Protein AF-A0A0F9EA08-F1 (afdb_monomer)

Mean predicted aligned error: 10.6 Å

Foldseek 3Di:
DDDPQDDDDCRQVPDPPVVNVVVVVVVVVVCVVCVVCVCVVCVVVVNNVVCVPPPVVCVVVLVVDLVVFFFFQPVLLVVVLVVLVVLLVVLLVLQLVLLVVLPPPCSPVDDLVDQVSVCCSVCVRVNDDQPDADPVRHRGLALVRLVVCQVPQDPVRVSCVSNSVSSNSNNVSVCCNPQPSPADDDPNGGRWDWDQDDDPVRDIATPSHGVVPDDPSSVVRGDDDVPDDDDDDDDQPVVQLVVCVVVVPPVSNVCSQPVRVVPDDRDFDWDDPDVPDTDGPDPPPDPPPDDDD

Sequence (293 aa):
MKHQYVTTSHAWLNIPDDVLGRYNFYDTLATARLSKVMPTVMRDNGTLAYWNAEVWPLVPAAIAMAQRGLPIDLEARQVYGDKLRVTLKECDEVVRKNAAEFGHATASSMNLNSPTQVADLLYNTLKFKVLKRTEGDDPSVDQEALTRLLRKLLVREQKYLPLLHALFHRSRLQTIDERYLDFDTTDGRVYPTVKMYSAKTGRYAYEHPPVQQWVPEIKHLVAASSGDVLISGDYSALEARIFSYLAGDSEIFEFMNQAMTSTGIPYKIYLEKGPGTFVSLIDSSPKTSASEP

pLDDT: mean 84.19, std 18.95, range [27.55, 97.75]

Nearest PDB structures (foldseek):
  4f3o-assembly1_A  TM=7.725E-01  e=6.248E-07  Geobacillus kaustophilus HTA426
  6dsx-assembly1_A  TM=7.584E-01  e=5.913E-07  Geobacillus stearothermophilus
  4ds5-assembly2_D  TM=7.562E-01  e=7.788E-07  Geobacillus kaustophilus HTA426
  8oo6-assembly1_A  TM=7.920E-01  e=4.021E-07  Escherichia coli 'BL21-Gold(DE3)pLysS AG'
  4dqq-assembly1_A  TM=7.843E-01  e=1.508E-06  Geobacillus kaustophilus HTA426

Radius of gyration: 27.24 Å; Cα contacts (8 Å, |Δi|>4): 233; chains: 1; bounding box: 56×88×68 Å

Solvent-accessible surface area (backbone atoms only — not comparable to full-atom values): 17621 Å² total; per-residue (Å²): 132,90,79,83,79,72,89,71,100,60,62,72,86,72,48,58,66,74,57,49,52,50,51,54,49,50,54,52,50,51,48,62,55,45,64,71,48,46,61,56,58,28,49,78,72,66,44,41,64,54,38,62,70,65,48,55,70,45,49,64,56,52,51,51,52,39,73,65,37,44,42,42,38,64,65,60,44,49,56,49,51,53,53,50,54,50,53,42,50,53,25,50,49,49,33,27,52,47,35,43,77,72,67,40,92,54,23,91,78,59,54,80,90,37,61,66,55,50,34,41,49,45,43,68,69,68,58,48,82,81,87,37,60,44,97,86,68,44,69,45,70,47,58,66,30,40,49,53,48,66,75,66,59,48,83,93,47,54,87,49,46,68,36,52,50,26,51,37,53,33,51,51,52,49,48,42,50,70,55,66,61,60,63,77,64,60,100,53,22,34,55,36,47,74,34,68,83,74,41,96,83,64,45,72,44,47,35,78,40,42,66,86,72,53,50,70,80,57,52,70,29,53,43,56,58,93,96,55,76,82,83,87,86,79,71,86,60,49,68,60,47,52,49,24,56,75,69,66,39,62,67,59,33,49,45,59,61,55,73,53,48,84,80,47,87,82,75,88,70,64,49,74,82,49,96,94,39,69,45,70,83,6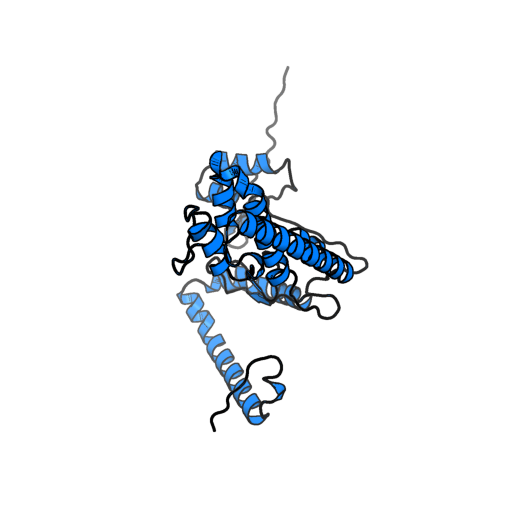7,83,83,70,79,80,77,78,84,83,80,133

InterPro domains:
  IPR001098 DNA-directed DNA polymerase, family A, palm domain [PF00476] (89-258)
  IPR002298 DNA polymerase A [PTHR10133] (55-258)
  IPR043502 DNA/RNA polymerase superfamily [SSF56672] (50-258)

Structure (mmCIF, N/CA/C/O backbone):
data_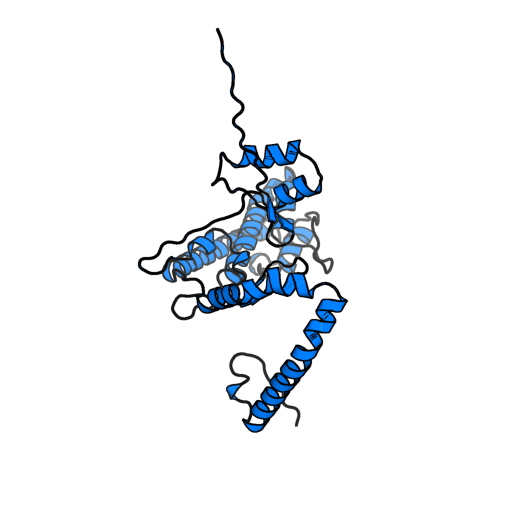AF-A0A0F9EA08-F1
#
_entry.id   AF-A0A0F9EA08-F1
#
loop_
_atom_site.group_PDB
_atom_site.id
_atom_site.type_symbol
_atom_site.label_atom_id
_atom_site.label_alt_id
_atom_site.label_comp_id
_atom_site.label_asym_id
_atom_site.label_entity_id
_atom_site.label_seq_id
_atom_site.pdbx_PDB_ins_code
_atom_site.Cartn_x
_atom_site.Cartn_y
_atom_site.Cartn_z
_atom_site.occupancy
_atom_site.B_iso_or_equiv
_atom_site.auth_seq_id
_atom_site.auth_comp_id
_atom_site.auth_asym_id
_atom_site.auth_atom_id
_atom_site.pdbx_PDB_model_num
ATOM 1 N N . MET A 1 1 ? 18.987 -37.618 -5.429 1.00 32.47 1 MET A N 1
ATOM 2 C CA . MET A 1 1 ? 19.203 -36.693 -4.296 1.00 32.47 1 MET A CA 1
ATOM 3 C C . MET A 1 1 ? 18.054 -35.698 -4.264 1.00 32.47 1 MET A C 1
ATOM 5 O O . MET A 1 1 ? 17.845 -35.010 -5.252 1.00 32.47 1 MET A O 1
ATOM 9 N N . LYS A 1 2 ? 17.258 -35.680 -3.187 1.00 34.22 2 LYS A N 1
ATOM 10 C CA . LYS A 1 2 ? 16.244 -34.641 -2.956 1.00 34.22 2 LYS A CA 1
ATOM 11 C C . LYS A 1 2 ? 16.973 -33.412 -2.417 1.00 34.22 2 LYS A C 1
ATOM 13 O O . LYS A 1 2 ? 17.330 -33.400 -1.245 1.00 34.22 2 LYS A O 1
ATOM 18 N N . HIS A 1 3 ? 17.227 -32.417 -3.257 1.00 36.62 3 HIS A N 1
ATOM 19 C CA . HIS A 1 3 ? 17.710 -31.129 -2.770 1.00 36.62 3 HIS A CA 1
ATOM 20 C C . HIS A 1 3 ? 16.501 -30.280 -2.370 1.00 36.62 3 HIS A C 1
ATOM 22 O O . HIS A 1 3 ? 15.741 -29.813 -3.214 1.00 36.62 3 HIS A O 1
ATOM 28 N N . GLN A 1 4 ? 16.295 -30.152 -1.058 1.00 34.59 4 GLN A N 1
ATOM 29 C CA . GLN A 1 4 ? 15.494 -29.080 -0.475 1.00 34.59 4 GLN A CA 1
ATOM 30 C C . GLN A 1 4 ? 16.289 -27.786 -0.649 1.00 34.59 4 GLN A C 1
ATOM 32 O O . GLN A 1 4 ? 17.257 -27.551 0.070 1.00 34.59 4 GLN A O 1
ATOM 37 N N . TYR A 1 5 ? 15.905 -26.961 -1.618 1.00 37.97 5 TYR A N 1
ATOM 38 C CA . TYR A 1 5 ? 16.415 -25.600 -1.708 1.00 37.97 5 TYR A CA 1
ATOM 39 C C . TYR A 1 5 ? 15.554 -24.718 -0.808 1.00 37.97 5 TYR A C 1
ATOM 41 O O . TYR A 1 5 ? 14.385 -24.466 -1.094 1.00 37.97 5 TYR A O 1
ATOM 49 N N . VAL A 1 6 ? 16.131 -24.313 0.321 1.00 36.56 6 VAL A N 1
ATOM 50 C CA . VAL A 1 6 ? 15.542 -23.332 1.233 1.00 36.56 6 VAL A CA 1
ATOM 51 C C . VAL A 1 6 ? 15.689 -21.955 0.587 1.00 36.56 6 VAL A C 1
ATOM 53 O O . VAL A 1 6 ? 16.793 -21.496 0.300 1.00 36.56 6 VAL A O 1
ATOM 56 N N . THR A 1 7 ? 14.562 -21.307 0.318 1.00 47.22 7 THR A N 1
ATOM 57 C CA . THR A 1 7 ? 14.483 -19.926 -0.162 1.00 47.22 7 THR A CA 1
ATOM 58 C C . THR A 1 7 ? 14.775 -18.953 0.975 1.00 47.22 7 THR A C 1
ATOM 60 O O . THR A 1 7 ? 13.996 -18.930 1.919 1.00 47.22 7 THR A O 1
ATOM 63 N N . THR A 1 8 ? 15.844 -18.154 0.850 1.00 46.59 8 THR A N 1
ATOM 64 C CA . THR A 1 8 ? 15.889 -16.684 1.059 1.00 46.59 8 THR A CA 1
ATOM 65 C C . THR A 1 8 ? 17.340 -16.181 0.959 1.00 46.59 8 THR A C 1
ATOM 67 O O . THR A 1 8 ? 18.243 -16.751 1.566 1.00 46.59 8 THR A O 1
ATOM 70 N N . SER A 1 9 ? 17.546 -15.148 0.133 1.00 47.94 9 SER A N 1
ATOM 71 C CA . SER A 1 9 ? 18.735 -14.276 -0.035 1.00 47.94 9 SER A CA 1
ATOM 72 C C . SER A 1 9 ? 20.129 -14.861 -0.352 1.00 47.94 9 SER A C 1
ATOM 74 O O . SER A 1 9 ? 20.968 -14.108 -0.832 1.00 47.94 9 SER A O 1
ATOM 76 N N . HIS A 1 10 ? 20.385 -16.166 -0.211 1.00 48.44 10 HIS A N 1
ATOM 77 C CA . HIS A 1 10 ? 21.703 -16.785 -0.486 1.00 48.44 10 HIS A CA 1
ATOM 78 C C . HIS A 1 10 ? 21.648 -17.962 -1.484 1.00 48.44 10 HIS A C 1
ATOM 80 O O . HIS A 1 10 ? 22.543 -18.806 -1.524 1.00 48.44 10 HIS A O 1
ATOM 86 N N . ALA A 1 11 ? 20.584 -18.062 -2.286 1.00 64.00 11 ALA A N 1
ATOM 87 C CA . ALA A 1 11 ? 20.291 -19.286 -3.035 1.00 64.00 11 ALA A CA 1
ATOM 88 C C . ALA A 1 11 ? 21.230 -19.542 -4.227 1.00 64.00 11 ALA A C 1
ATOM 90 O O . ALA A 1 11 ? 21.582 -20.690 -4.457 1.00 64.00 11 ALA A O 1
ATOM 91 N N . TRP A 1 12 ? 21.661 -18.509 -4.961 1.00 69.56 12 TRP A N 1
ATOM 92 C CA . TRP A 1 12 ? 22.412 -18.697 -6.214 1.00 69.56 12 TRP A CA 1
ATOM 93 C C . TRP A 1 12 ? 23.908 -18.951 -6.014 1.00 69.56 12 TRP A C 1
ATOM 95 O O . TRP A 1 12 ? 24.489 -19.742 -6.748 1.00 69.56 12 TRP A O 1
ATOM 105 N N . LEU A 1 13 ? 24.519 -18.331 -4.998 1.00 74.44 13 LEU A N 1
ATOM 106 C CA . LEU A 1 13 ? 25.959 -18.453 -4.712 1.00 74.44 13 LEU A CA 1
ATOM 107 C C . LEU A 1 13 ? 26.364 -19.846 -4.203 1.00 74.44 13 LEU A C 1
ATOM 109 O O . LEU A 1 13 ? 27.537 -20.191 -4.231 1.00 74.44 13 LEU A O 1
ATOM 113 N N . ASN A 1 14 ? 25.397 -20.639 -3.737 1.00 83.31 14 ASN A N 1
ATOM 114 C CA . ASN A 1 14 ? 25.619 -21.987 -3.210 1.00 83.31 14 ASN A CA 1
ATOM 115 C C . ASN A 1 14 ? 25.321 -23.093 -4.240 1.00 83.31 14 ASN A C 1
ATOM 117 O O . ASN A 1 14 ? 25.346 -24.277 -3.901 1.00 83.31 14 ASN A O 1
ATOM 121 N N . ILE A 1 15 ? 24.989 -22.728 -5.482 1.00 85.25 15 ILE A N 1
ATOM 122 C CA . ILE A 1 15 ? 24.722 -23.683 -6.559 1.00 85.25 15 ILE A CA 1
ATOM 123 C C . ILE A 1 15 ? 26.053 -24.023 -7.238 1.00 85.25 15 ILE A C 1
ATOM 125 O O . ILE A 1 15 ? 26.774 -23.101 -7.609 1.00 85.25 15 ILE A O 1
ATOM 129 N N . PRO A 1 16 ? 26.379 -25.313 -7.444 1.00 92.25 16 PRO A N 1
ATOM 130 C CA . PRO A 1 16 ? 27.566 -25.702 -8.199 1.00 92.25 16 PRO A CA 1
ATOM 131 C C . PRO A 1 16 ? 27.622 -25.042 -9.585 1.00 92.25 16 PRO A C 1
ATOM 133 O O . PRO A 1 16 ? 26.610 -25.000 -10.293 1.00 92.25 16 PRO A O 1
ATOM 136 N N . ASP A 1 17 ? 28.803 -24.573 -9.992 1.00 91.69 17 ASP A N 1
ATOM 137 C CA . ASP A 1 17 ? 29.003 -23.826 -11.244 1.00 91.69 17 ASP A CA 1
ATOM 138 C C . ASP A 1 17 ? 28.495 -24.577 -12.483 1.00 91.69 17 ASP A C 1
ATOM 140 O O . ASP A 1 17 ? 27.964 -23.973 -13.415 1.00 91.69 17 ASP A O 1
ATOM 144 N N . ASP A 1 18 ? 28.603 -25.906 -12.501 1.00 93.06 18 ASP A N 1
ATOM 145 C CA . ASP A 1 18 ? 28.136 -26.744 -13.606 1.00 93.06 18 ASP A CA 1
ATOM 146 C C . ASP A 1 18 ? 26.601 -26.803 -13.700 1.00 93.06 18 ASP A C 1
ATOM 148 O O . ASP A 1 18 ? 26.038 -26.955 -14.790 1.00 93.06 18 ASP A O 1
ATOM 152 N N . VAL A 1 19 ? 25.906 -26.685 -12.568 1.00 92.19 19 VAL A N 1
ATOM 153 C CA . VAL A 1 19 ? 24.443 -26.615 -12.504 1.00 92.19 19 VAL A CA 1
ATOM 154 C C . VAL A 1 19 ? 23.984 -25.217 -12.901 1.00 92.19 19 VAL A C 1
ATOM 156 O O . VAL A 1 19 ? 23.103 -25.088 -13.752 1.00 92.19 19 VAL A O 1
ATOM 159 N N . LEU A 1 20 ? 24.620 -24.181 -12.350 1.00 91.50 20 LEU A N 1
ATOM 160 C CA . LEU A 1 20 ? 24.316 -22.787 -12.665 1.00 91.50 20 LEU A CA 1
ATOM 161 C C . LEU A 1 20 ? 24.576 -22.476 -14.147 1.00 91.50 20 LEU A C 1
ATOM 163 O O . LEU A 1 20 ? 23.734 -21.879 -14.817 1.00 91.50 20 LEU A O 1
ATOM 167 N N . GLY A 1 21 ? 25.698 -22.949 -14.691 1.00 92.94 21 GLY A N 1
ATOM 168 C CA . GLY A 1 21 ? 26.045 -22.802 -16.103 1.00 92.94 21 GLY A CA 1
ATOM 169 C C . GLY A 1 21 ? 25.027 -23.469 -17.027 1.00 92.94 21 GLY A C 1
ATOM 170 O O . GLY A 1 21 ? 24.602 -22.865 -18.012 1.00 92.94 21 GLY A O 1
ATOM 171 N N . ARG A 1 22 ? 24.568 -24.684 -16.689 1.00 94.62 22 ARG A N 1
ATOM 172 C CA . ARG A 1 22 ? 23.507 -25.373 -17.445 1.00 94.62 22 ARG A CA 1
ATOM 173 C C . ARG A 1 22 ? 22.177 -24.628 -17.377 1.00 94.62 22 ARG A C 1
ATOM 175 O O . ARG A 1 22 ? 21.543 -24.453 -18.414 1.00 94.62 22 ARG A O 1
ATOM 182 N N . TYR A 1 23 ? 21.772 -24.177 -16.192 1.00 92.25 23 TYR A N 1
ATOM 183 C CA . TYR A 1 23 ? 20.554 -23.389 -16.001 1.00 92.25 23 TYR A CA 1
ATOM 184 C C . TYR A 1 23 ? 20.578 -22.108 -16.856 1.00 92.25 23 TYR A C 1
ATOM 186 O O . TYR A 1 23 ? 19.713 -21.919 -17.710 1.00 92.25 23 TYR A O 1
ATOM 194 N N . ASN A 1 24 ? 21.637 -21.302 -16.733 1.00 93.88 24 ASN A N 1
ATOM 195 C CA . ASN A 1 24 ? 21.802 -20.052 -17.482 1.00 93.88 24 ASN A CA 1
ATOM 196 C C . ASN A 1 24 ? 21.853 -20.278 -19.001 1.00 93.88 24 ASN A C 1
ATOM 198 O O . ASN A 1 24 ? 21.310 -19.480 -19.773 1.00 93.88 24 ASN A O 1
ATOM 202 N N . PHE A 1 25 ? 22.485 -21.370 -19.446 1.00 96.50 25 PHE A N 1
ATOM 203 C CA . PHE A 1 25 ? 22.500 -21.752 -20.855 1.00 96.50 25 PHE A CA 1
ATOM 204 C C . PHE A 1 25 ? 21.085 -22.022 -21.376 1.00 96.50 25 PHE A C 1
ATOM 206 O O . PHE A 1 25 ? 20.712 -21.497 -22.427 1.00 96.50 25 PHE A O 1
ATOM 213 N N . TYR A 1 26 ? 20.287 -22.810 -20.649 1.00 96.69 26 TYR A N 1
ATOM 214 C CA . TYR A 1 26 ? 18.921 -23.123 -21.063 1.00 96.69 26 TYR A CA 1
ATOM 215 C C . TYR A 1 26 ? 18.004 -21.899 -21.036 1.00 96.69 26 TYR A C 1
ATOM 217 O O . TYR A 1 26 ? 17.253 -21.721 -21.994 1.00 96.69 26 TYR A O 1
ATOM 225 N N . ASP A 1 27 ? 18.115 -21.028 -20.032 1.00 95.94 27 ASP A N 1
ATOM 226 C CA . ASP A 1 27 ? 17.348 -19.775 -19.964 1.00 95.94 27 ASP A CA 1
ATOM 227 C C . ASP A 1 27 ? 17.670 -18.859 -21.152 1.00 95.94 27 ASP A C 1
ATOM 229 O O . ASP A 1 27 ? 16.769 -18.351 -21.832 1.00 95.94 27 ASP A O 1
ATOM 233 N N . THR A 1 28 ? 18.957 -18.707 -21.476 1.00 96.81 28 THR A N 1
ATOM 234 C CA . THR A 1 28 ? 19.401 -17.903 -22.624 1.00 96.81 28 THR A CA 1
ATOM 235 C C . THR A 1 28 ? 18.924 -18.511 -23.944 1.00 96.81 28 THR A C 1
ATOM 237 O O . THR A 1 28 ? 18.393 -17.805 -24.805 1.00 96.81 28 THR A O 1
ATOM 240 N N . LEU A 1 29 ? 19.064 -19.831 -24.110 1.00 97.50 29 LEU A N 1
ATOM 241 C CA . LEU A 1 29 ? 18.643 -20.542 -25.317 1.00 97.50 29 LEU A CA 1
ATOM 242 C C . LEU A 1 29 ? 17.124 -20.485 -25.516 1.00 97.50 29 LEU A C 1
ATOM 244 O O . LEU A 1 29 ? 16.662 -20.255 -26.637 1.00 97.50 29 LEU A O 1
ATOM 248 N N . ALA A 1 30 ? 16.345 -20.693 -24.453 1.00 96.94 30 ALA A N 1
ATOM 249 C CA . ALA A 1 30 ? 14.890 -20.611 -24.488 1.00 96.94 30 ALA A CA 1
ATOM 250 C C . ALA A 1 30 ? 14.441 -19.196 -24.863 1.00 96.94 30 ALA A C 1
ATOM 252 O O . ALA A 1 30 ? 13.658 -19.032 -25.799 1.00 96.94 30 ALA A O 1
ATOM 253 N N . THR A 1 31 ? 15.017 -18.175 -24.223 1.00 96.69 31 THR A N 1
ATOM 254 C CA . THR A 1 31 ? 14.731 -16.766 -24.520 1.00 96.69 31 THR A CA 1
ATOM 255 C C . THR A 1 31 ? 15.059 -16.418 -25.973 1.00 96.69 31 THR A C 1
ATOM 257 O O . THR A 1 31 ? 14.232 -15.829 -26.665 1.00 96.69 31 THR A O 1
ATOM 260 N N . ALA A 1 32 ? 16.220 -16.841 -26.484 1.00 97.00 32 ALA A N 1
ATOM 261 C CA . ALA A 1 32 ? 16.632 -16.596 -27.869 1.00 97.00 32 ALA A CA 1
ATOM 262 C C . ALA A 1 32 ? 15.762 -17.322 -28.912 1.00 97.00 32 ALA A C 1
ATOM 264 O O . ALA A 1 32 ? 15.636 -16.868 -30.050 1.00 97.00 32 ALA A O 1
ATOM 265 N N . ARG A 1 33 ? 15.175 -18.473 -28.559 1.00 96.75 33 ARG A N 1
ATOM 266 C CA . ARG A 1 33 ? 14.208 -19.174 -29.417 1.00 96.75 33 ARG A CA 1
ATOM 267 C C . ARG A 1 33 ? 12.849 -18.481 -29.393 1.00 96.75 33 ARG A C 1
ATOM 269 O O . ARG A 1 33 ? 12.269 -18.264 -30.454 1.00 96.75 33 ARG A O 1
ATOM 276 N N . LEU A 1 34 ? 12.372 -18.101 -28.209 1.00 96.25 34 LEU A N 1
ATOM 277 C CA . LEU A 1 34 ? 11.101 -17.398 -28.037 1.00 96.25 34 LEU A CA 1
ATOM 278 C C . LEU A 1 34 ? 11.116 -16.021 -28.702 1.00 96.25 34 LEU A C 1
ATOM 280 O O . LEU A 1 34 ? 10.153 -15.675 -29.380 1.00 96.25 34 LEU A O 1
ATOM 284 N N . SER A 1 35 ? 12.215 -15.270 -28.600 1.00 94.75 35 SER A N 1
ATOM 285 C CA . SER A 1 35 ? 12.330 -13.928 -29.187 1.00 94.75 35 SER A CA 1
ATOM 286 C C . SER A 1 35 ? 12.150 -13.909 -30.709 1.00 94.75 35 SER A C 1
ATOM 288 O O . SER A 1 35 ? 11.700 -12.907 -31.257 1.00 94.75 35 SER A O 1
ATOM 290 N N . LYS A 1 36 ? 12.435 -15.022 -31.398 1.00 95.19 36 LYS A N 1
ATOM 291 C CA . LYS A 1 36 ? 12.204 -15.167 -32.845 1.00 95.19 36 LYS A CA 1
ATOM 292 C C . LYS A 1 36 ? 10.734 -15.383 -33.199 1.00 95.19 36 LYS A C 1
ATOM 294 O O . LYS A 1 36 ? 10.303 -14.974 -34.270 1.00 95.19 36 LYS A O 1
ATOM 299 N N . VAL A 1 37 ? 9.978 -16.046 -32.325 1.00 96.44 37 VAL A N 1
ATOM 300 C CA . VAL A 1 37 ? 8.579 -16.435 -32.573 1.00 96.44 37 VAL A CA 1
ATOM 301 C C . VAL A 1 37 ? 7.603 -15.392 -32.026 1.00 96.44 37 VAL A C 1
ATOM 303 O O . VAL A 1 37 ? 6.557 -15.149 -32.628 1.00 96.44 37 VAL A O 1
ATOM 306 N N . MET A 1 38 ? 7.957 -14.732 -30.921 1.00 95.56 38 MET A N 1
ATOM 307 C CA . MET A 1 38 ? 7.081 -13.801 -30.211 1.00 95.56 38 MET A CA 1
ATOM 308 C C . MET A 1 38 ? 6.550 -12.654 -31.087 1.00 95.56 38 MET A C 1
ATOM 310 O O . MET A 1 38 ? 5.350 -12.397 -31.022 1.00 95.56 38 MET A O 1
ATOM 314 N N . PRO A 1 39 ? 7.343 -12.011 -31.973 1.00 95.19 39 PRO A N 1
ATOM 315 C CA . PRO A 1 39 ? 6.816 -10.965 -32.846 1.00 95.19 39 PRO A CA 1
ATOM 316 C C . PRO A 1 39 ? 5.696 -11.451 -33.769 1.00 95.19 39 PRO A C 1
ATOM 318 O O . PRO A 1 39 ? 4.776 -10.693 -34.055 1.00 95.19 39 PRO A O 1
ATOM 321 N N . THR A 1 40 ? 5.743 -12.705 -34.229 1.00 96.75 40 THR A N 1
ATOM 322 C CA . THR A 1 40 ? 4.663 -13.288 -35.038 1.00 96.75 40 THR A CA 1
ATOM 323 C C . THR A 1 40 ? 3.413 -13.493 -34.194 1.00 96.75 40 THR A C 1
ATOM 325 O O . THR A 1 40 ? 2.366 -12.973 -34.555 1.00 96.75 40 THR A O 1
ATOM 328 N N . VAL A 1 41 ? 3.539 -14.107 -33.014 1.00 96.75 41 VAL A N 1
ATOM 329 C CA . VAL A 1 41 ? 2.410 -14.297 -32.081 1.00 96.75 41 VAL A CA 1
ATOM 330 C C . VAL A 1 41 ? 1.748 -12.962 -31.714 1.00 96.75 41 VAL A C 1
ATOM 332 O O . VAL A 1 41 ? 0.525 -12.849 -31.689 1.00 96.75 41 VAL A O 1
ATOM 335 N N . MET A 1 42 ? 2.557 -11.931 -31.462 1.00 96.00 42 MET A N 1
ATOM 336 C CA . MET A 1 42 ? 2.084 -10.582 -31.147 1.00 96.00 42 MET A CA 1
ATOM 337 C C . MET A 1 42 ? 1.455 -9.872 -32.349 1.00 96.00 42 MET A C 1
ATOM 339 O O . MET A 1 42 ? 0.603 -9.003 -32.188 1.00 96.00 42 MET A O 1
ATOM 343 N N . ARG A 1 43 ? 1.895 -10.181 -33.570 1.00 96.88 43 ARG A N 1
ATOM 344 C CA . ARG A 1 43 ? 1.265 -9.647 -34.780 1.00 96.88 43 ARG A CA 1
ATOM 345 C C . ARG A 1 43 ? -0.102 -10.287 -34.983 1.00 96.88 43 ARG A C 1
ATOM 347 O O . ARG A 1 43 ? -1.066 -9.567 -35.216 1.00 96.88 43 ARG A O 1
ATOM 354 N N . ASP A 1 44 ? -0.182 -11.603 -34.822 1.00 97.31 44 ASP A N 1
ATOM 355 C CA . ASP A 1 44 ? -1.397 -12.386 -35.048 1.00 97.31 44 ASP A CA 1
ATOM 356 C C . ASP A 1 44 ? -2.506 -12.044 -34.039 1.00 97.31 44 ASP A C 1
ATOM 358 O O . ASP A 1 44 ? -3.686 -12.094 -34.377 1.00 97.31 44 ASP A O 1
ATOM 362 N N . ASN A 1 45 ? -2.146 -11.631 -32.818 1.00 95.44 45 ASN A N 1
ATOM 363 C CA . ASN A 1 45 ? -3.100 -11.152 -31.809 1.00 95.44 45 ASN A CA 1
ATOM 364 C C . ASN A 1 45 ? -3.290 -9.617 -31.792 1.00 95.44 45 ASN A C 1
ATOM 366 O O . ASN A 1 45 ? -3.968 -9.096 -30.906 1.00 95.44 45 ASN A O 1
ATOM 370 N N . GLY A 1 46 ? -2.683 -8.887 -32.736 1.00 95.50 46 GLY A N 1
ATOM 371 C CA . GLY A 1 46 ? -2.828 -7.435 -32.885 1.00 95.50 46 GLY A CA 1
ATOM 372 C C . GLY A 1 46 ? -2.084 -6.570 -31.857 1.00 95.50 46 GLY A C 1
ATOM 373 O O . GLY A 1 46 ? -2.286 -5.359 -31.834 1.00 95.50 46 GLY A O 1
ATOM 374 N N . THR A 1 47 ? -1.212 -7.135 -31.017 1.00 93.81 47 THR A N 1
ATOM 375 C CA . THR A 1 47 ? -0.523 -6.389 -29.942 1.00 93.81 47 THR A CA 1
ATOM 376 C C . THR A 1 47 ? 0.850 -5.843 -30.328 1.00 93.81 47 THR A C 1
ATOM 378 O O . THR A 1 47 ? 1.365 -4.964 -29.639 1.00 93.81 47 THR A O 1
ATOM 381 N N . LEU A 1 48 ? 1.456 -6.315 -31.424 1.00 94.94 48 LEU A N 1
ATOM 382 C CA . LEU A 1 48 ? 2.833 -5.952 -31.787 1.00 94.94 48 LEU A CA 1
ATOM 383 C C . LEU A 1 48 ? 3.023 -4.442 -31.998 1.00 94.94 48 LEU A C 1
ATOM 385 O O . LEU A 1 48 ? 4.034 -3.889 -31.570 1.00 94.94 48 LEU A O 1
ATOM 389 N N . ALA A 1 49 ? 2.065 -3.779 -32.651 1.00 95.25 49 ALA A N 1
ATOM 390 C CA . ALA A 1 49 ? 2.143 -2.342 -32.909 1.00 95.25 49 ALA A CA 1
ATOM 391 C C . ALA A 1 49 ? 2.099 -1.536 -31.602 1.00 95.25 49 ALA A C 1
ATOM 393 O O . ALA A 1 49 ? 2.995 -0.735 -31.353 1.00 95.25 49 ALA A O 1
ATOM 394 N N . TYR A 1 50 ? 1.119 -1.825 -30.738 1.00 91.31 50 TYR A N 1
ATOM 395 C CA . TYR A 1 50 ? 0.990 -1.200 -29.419 1.00 91.31 50 TYR A CA 1
ATOM 396 C C . TYR A 1 50 ? 2.217 -1.462 -28.540 1.00 91.31 50 TYR A C 1
ATOM 398 O O . TYR A 1 50 ? 2.739 -0.548 -27.913 1.00 91.31 50 TYR A O 1
ATOM 406 N N . TRP A 1 51 ? 2.732 -2.693 -28.530 1.00 90.94 51 TRP A N 1
ATOM 407 C CA . TRP A 1 51 ? 3.945 -3.017 -27.786 1.00 90.94 51 TRP A CA 1
ATOM 408 C C . TRP A 1 51 ? 5.131 -2.152 -28.216 1.00 90.94 51 TRP A C 1
ATOM 410 O O . TRP A 1 51 ? 5.801 -1.574 -27.368 1.00 90.94 51 TRP A O 1
ATOM 420 N N . ASN A 1 52 ? 5.381 -2.045 -29.522 1.00 93.94 52 ASN A N 1
ATOM 421 C CA . ASN A 1 52 ? 6.520 -1.289 -30.038 1.00 93.94 52 ASN A CA 1
ATOM 422 C C . ASN A 1 52 ? 6.369 0.227 -29.849 1.00 93.94 52 ASN A C 1
ATOM 424 O O . ASN A 1 52 ? 7.378 0.898 -29.650 1.00 93.94 52 ASN A O 1
ATOM 428 N N . ALA A 1 53 ? 5.145 0.753 -29.937 1.00 93.75 53 ALA A N 1
ATOM 429 C CA . ALA A 1 53 ? 4.873 2.186 -29.846 1.00 93.75 53 ALA A CA 1
ATOM 430 C C . ALA A 1 53 ? 4.735 2.682 -28.398 1.00 93.75 53 ALA A C 1
ATOM 432 O O . ALA A 1 53 ? 5.291 3.718 -28.055 1.00 93.75 53 ALA A O 1
ATOM 433 N N . GLU A 1 54 ? 4.047 1.926 -27.540 1.00 89.19 54 GLU A N 1
ATOM 434 C CA . GLU A 1 54 ? 3.614 2.409 -26.222 1.00 89.19 54 GLU A CA 1
ATOM 435 C C . GLU A 1 54 ? 4.359 1.743 -25.065 1.00 89.19 54 GLU A C 1
ATOM 437 O O . GLU A 1 54 ? 4.599 2.365 -24.037 1.00 89.19 54 GLU A O 1
ATOM 442 N N . VAL A 1 55 ? 4.735 0.467 -25.197 1.00 89.75 55 VAL A N 1
ATOM 443 C CA . VAL A 1 55 ? 5.265 -0.313 -24.065 1.00 89.75 55 VAL A CA 1
ATOM 444 C C . VAL A 1 55 ? 6.788 -0.365 -24.075 1.00 89.75 55 VAL A C 1
ATOM 446 O O . VAL A 1 55 ? 7.439 -0.016 -23.090 1.00 89.75 55 VAL A O 1
ATOM 449 N N . TRP A 1 56 ? 7.372 -0.788 -25.195 1.00 91.81 56 TRP A N 1
ATOM 450 C CA . TRP A 1 56 ? 8.812 -0.953 -25.358 1.00 91.81 56 TRP A CA 1
ATOM 451 C C . TRP A 1 56 ? 9.602 0.342 -25.110 1.00 91.81 56 TRP A C 1
ATOM 453 O O . TRP A 1 56 ? 10.600 0.281 -24.387 1.00 91.81 56 TRP A O 1
ATOM 463 N N . PRO A 1 57 ? 9.163 1.524 -25.595 1.00 94.56 57 PRO A N 1
ATOM 464 C CA . PRO A 1 57 ? 9.883 2.774 -25.350 1.00 94.56 57 PRO A CA 1
ATOM 465 C C . PRO A 1 57 ? 9.910 3.197 -23.877 1.00 94.56 57 PRO A C 1
ATOM 467 O O . PRO A 1 57 ? 10.780 3.972 -23.483 1.00 94.56 57 PRO A O 1
ATOM 470 N N . LEU A 1 58 ? 9.000 2.675 -23.046 1.00 92.38 58 LEU A N 1
ATOM 471 C CA . LEU A 1 58 ? 8.955 2.966 -21.612 1.00 92.38 58 LEU A CA 1
ATOM 472 C C . LEU A 1 58 ? 9.851 2.038 -20.779 1.00 92.38 58 LEU A C 1
ATOM 474 O O . LEU A 1 58 ? 10.148 2.359 -19.625 1.00 92.38 58 LEU A O 1
ATOM 478 N N . VAL A 1 59 ? 10.317 0.914 -21.340 1.00 92.62 59 VAL A N 1
ATOM 479 C CA . VAL A 1 59 ? 11.192 -0.043 -20.639 1.00 92.62 59 VAL A CA 1
ATOM 480 C C . VAL A 1 59 ? 12.484 0.622 -20.140 1.00 92.62 59 VAL A C 1
ATOM 482 O O . VAL A 1 59 ? 12.796 0.458 -18.958 1.00 92.62 59 VAL A O 1
ATOM 485 N N . PRO A 1 60 ? 13.226 1.417 -20.944 1.00 94.69 60 PRO A N 1
ATOM 486 C CA . PRO A 1 60 ? 14.430 2.094 -20.458 1.00 94.69 60 PRO A CA 1
ATOM 487 C C . PRO A 1 60 ? 14.152 3.047 -19.292 1.00 94.69 60 PRO A C 1
ATOM 489 O O . PRO A 1 60 ? 14.931 3.092 -18.343 1.00 94.69 60 PRO A O 1
ATOM 492 N N . ALA A 1 61 ? 13.025 3.768 -19.323 1.00 93.19 61 ALA A N 1
ATOM 493 C CA . ALA A 1 61 ? 12.631 4.657 -18.234 1.00 93.19 61 ALA A CA 1
ATOM 494 C C . ALA A 1 61 ? 12.318 3.870 -16.952 1.00 93.19 61 ALA A C 1
ATOM 496 O O . ALA A 1 61 ? 12.790 4.239 -15.879 1.00 93.19 61 ALA A O 1
ATOM 497 N N . ALA A 1 62 ? 11.593 2.751 -17.055 1.00 92.31 62 ALA A N 1
ATOM 498 C CA . ALA A 1 62 ? 11.311 1.880 -15.915 1.00 92.31 62 ALA A CA 1
ATOM 499 C C . ALA A 1 62 ? 12.594 1.297 -15.295 1.00 92.31 62 ALA A C 1
ATOM 501 O O . ALA A 1 62 ? 12.729 1.289 -14.071 1.00 92.31 62 ALA A O 1
ATOM 502 N N . ILE A 1 63 ? 13.556 0.873 -16.124 1.00 93.38 63 ILE A N 1
ATOM 503 C CA . ILE A 1 63 ? 14.875 0.407 -15.666 1.00 93.38 63 ILE A CA 1
ATOM 504 C C . ILE A 1 63 ? 15.626 1.538 -14.960 1.00 93.38 63 ILE A C 1
ATOM 506 O O . ILE A 1 63 ? 16.122 1.336 -13.855 1.00 93.38 63 ILE A O 1
ATOM 510 N N . ALA A 1 64 ? 15.671 2.735 -15.550 1.00 94.75 64 ALA A N 1
ATOM 511 C CA . ALA A 1 64 ? 16.341 3.887 -14.952 1.00 94.75 64 ALA A CA 1
ATOM 512 C C . ALA A 1 64 ? 15.713 4.284 -13.605 1.00 94.75 64 ALA A C 1
ATOM 514 O O . ALA A 1 64 ? 16.433 4.576 -12.653 1.00 94.75 64 ALA A O 1
ATOM 515 N N . MET A 1 65 ? 14.382 4.243 -13.491 1.00 92.50 65 MET A N 1
ATOM 516 C CA . MET A 1 65 ? 13.676 4.469 -12.226 1.00 92.50 65 MET A CA 1
ATOM 517 C C . MET A 1 65 ? 14.039 3.411 -11.178 1.00 92.50 65 MET A C 1
ATOM 519 O O . MET A 1 65 ? 14.349 3.766 -10.042 1.00 92.50 65 MET A O 1
ATOM 523 N N . ALA A 1 66 ? 14.027 2.130 -11.563 1.00 91.94 66 ALA A N 1
ATOM 524 C CA . ALA A 1 66 ? 14.355 1.018 -10.674 1.00 91.94 66 ALA A CA 1
ATOM 525 C C . ALA A 1 66 ? 15.811 1.079 -10.191 1.00 91.94 66 ALA A C 1
ATOM 527 O O . ALA A 1 66 ? 16.065 0.862 -9.015 1.00 91.94 66 ALA A O 1
ATOM 528 N N . GLN A 1 67 ? 16.756 1.414 -11.075 1.00 93.06 67 GLN A N 1
ATOM 529 C CA . GLN A 1 67 ? 18.180 1.546 -10.749 1.00 93.06 67 GLN A CA 1
ATOM 530 C C . GLN A 1 67 ? 18.500 2.814 -9.967 1.00 93.06 67 GLN A C 1
ATOM 532 O O . GLN A 1 67 ? 19.447 2.823 -9.188 1.00 93.06 67 GLN A O 1
ATOM 537 N N . ARG A 1 68 ? 17.749 3.900 -10.181 1.00 93.25 68 ARG A N 1
ATOM 538 C CA . ARG A 1 68 ? 17.936 5.125 -9.407 1.00 93.25 68 ARG A CA 1
ATOM 539 C C . ARG A 1 68 ? 17.429 4.923 -7.988 1.00 93.25 68 ARG A C 1
ATOM 541 O O . ARG A 1 68 ? 18.127 5.303 -7.059 1.00 93.25 68 ARG A O 1
ATOM 548 N N . GLY A 1 69 ? 16.242 4.351 -7.807 1.00 93.75 69 GLY A N 1
ATOM 549 C CA . GLY A 1 69 ? 15.593 4.275 -6.499 1.00 93.75 69 GLY A CA 1
ATOM 550 C C . GLY A 1 69 ? 15.147 5.647 -5.974 1.00 93.75 69 GLY A C 1
ATOM 551 O O . GLY A 1 69 ? 15.294 6.682 -6.636 1.00 93.75 69 GLY A O 1
ATOM 552 N N . LEU A 1 70 ? 14.595 5.662 -4.763 1.00 93.81 70 LEU A N 1
ATOM 553 C CA . LEU A 1 70 ? 14.056 6.852 -4.101 1.00 93.81 70 LEU A CA 1
ATOM 554 C C . LEU A 1 70 ? 14.905 7.196 -2.871 1.00 93.81 70 LEU A C 1
ATOM 556 O O . LEU A 1 70 ? 15.051 6.324 -2.016 1.00 93.81 70 LEU A O 1
ATOM 560 N N . PRO A 1 71 ? 15.450 8.422 -2.748 1.00 95.19 71 PRO A N 1
ATOM 561 C CA . PRO A 1 71 ? 16.150 8.843 -1.537 1.00 95.19 71 PRO A CA 1
ATOM 562 C C . PRO A 1 71 ? 15.171 8.943 -0.373 1.00 95.19 71 PRO A C 1
ATOM 564 O O . PRO A 1 71 ? 14.083 9.499 -0.530 1.00 95.19 71 PRO A O 1
ATOM 567 N N . ILE A 1 72 ? 15.569 8.432 0.787 1.00 96.12 72 ILE A N 1
ATOM 568 C CA . ILE A 1 72 ? 14.759 8.447 2.002 1.00 96.12 72 ILE A CA 1
ATOM 569 C C . ILE A 1 72 ? 15.507 9.202 3.095 1.00 96.12 72 ILE A C 1
ATOM 571 O O . ILE A 1 72 ? 16.682 8.943 3.350 1.00 96.12 72 ILE A O 1
ATOM 575 N N . ASP A 1 73 ? 14.806 10.104 3.773 1.00 96.12 73 ASP A N 1
ATOM 576 C CA . ASP A 1 73 ? 15.266 10.691 5.025 1.00 96.12 73 ASP A CA 1
ATOM 577 C C . ASP A 1 73 ? 15.175 9.632 6.136 1.00 96.12 73 ASP A C 1
ATOM 579 O O . ASP A 1 73 ? 14.102 9.327 6.668 1.00 96.12 73 ASP A O 1
ATOM 583 N N . LEU A 1 74 ? 16.318 9.008 6.438 1.00 95.31 74 LEU A N 1
ATOM 584 C CA . LEU A 1 74 ? 16.410 7.926 7.417 1.00 95.31 74 LEU A CA 1
ATOM 585 C C . LEU A 1 74 ? 16.146 8.409 8.849 1.00 95.31 74 LEU A C 1
ATOM 587 O O . LEU A 1 74 ? 15.569 7.661 9.639 1.00 95.31 74 LEU A O 1
ATOM 591 N N . GLU A 1 75 ? 16.521 9.648 9.176 1.00 95.88 75 GLU A N 1
ATOM 592 C CA . GLU A 1 75 ? 16.285 10.227 10.498 1.00 95.88 75 GLU A CA 1
ATOM 593 C C . GLU A 1 75 ? 14.792 10.515 10.685 1.00 95.88 75 GLU A C 1
ATOM 595 O O . GLU A 1 75 ? 14.185 10.056 11.658 1.00 95.88 75 GLU A O 1
ATOM 600 N N . ALA A 1 76 ? 14.158 11.174 9.709 1.00 96.00 76 ALA A N 1
ATOM 601 C CA . ALA A 1 76 ? 12.717 11.406 9.724 1.00 96.00 76 ALA A CA 1
ATOM 602 C C . ALA A 1 76 ? 11.931 10.087 9.759 1.00 96.00 76 ALA A C 1
ATOM 604 O O . ALA A 1 76 ? 10.943 9.981 10.493 1.00 96.00 76 ALA A O 1
ATOM 605 N N . ARG A 1 77 ? 12.385 9.059 9.023 1.00 96.69 77 ARG A N 1
ATOM 606 C CA . ARG A 1 77 ? 11.787 7.715 9.049 1.00 96.69 77 ARG A CA 1
ATOM 607 C C . ARG A 1 77 ? 11.855 7.103 10.445 1.00 96.69 77 ARG A C 1
ATOM 609 O O . ARG A 1 77 ? 10.843 6.581 10.911 1.00 96.69 77 ARG A O 1
ATOM 616 N N . GLN A 1 78 ? 13.010 7.164 11.108 1.00 96.12 78 GLN A N 1
ATOM 617 C CA . GLN A 1 78 ? 13.181 6.624 12.456 1.00 96.12 78 GLN A CA 1
ATOM 618 C C . GLN A 1 78 ? 12.280 7.353 13.459 1.00 96.12 78 GLN A C 1
ATOM 620 O O . GLN A 1 78 ? 11.486 6.715 14.150 1.00 96.12 78 GLN A O 1
ATOM 625 N N . VAL A 1 79 ? 12.324 8.688 13.474 1.00 97.19 79 VAL A N 1
ATOM 626 C CA . VAL A 1 79 ? 11.502 9.517 14.370 1.00 97.19 79 VAL A CA 1
ATOM 627 C C . VAL A 1 79 ? 10.010 9.262 14.154 1.00 97.19 79 VAL A C 1
ATOM 629 O O . VAL A 1 79 ? 9.246 9.171 15.118 1.00 97.19 79 VAL A O 1
ATOM 632 N N . TYR A 1 80 ? 9.571 9.151 12.898 1.00 96.81 80 TYR A N 1
ATOM 633 C CA . TYR A 1 80 ? 8.181 8.845 12.576 1.00 96.81 80 TYR A CA 1
ATOM 634 C C . TYR A 1 80 ? 7.789 7.434 13.026 1.00 96.81 80 TYR A C 1
ATOM 636 O O . TYR A 1 80 ? 6.744 7.273 13.656 1.00 96.81 80 TYR A O 1
ATOM 644 N N . GLY A 1 81 ? 8.633 6.431 12.766 1.00 96.69 81 GLY A N 1
ATOM 645 C CA . GLY A 1 81 ? 8.402 5.048 13.187 1.00 96.69 81 GLY A CA 1
ATOM 646 C C . GLY A 1 81 ? 8.295 4.900 14.707 1.00 96.69 81 GLY A C 1
ATOM 647 O O . GLY A 1 81 ? 7.395 4.219 15.198 1.00 96.69 81 GLY A O 1
ATOM 648 N N . ASP A 1 82 ? 9.149 5.587 15.466 1.00 97.25 82 ASP A N 1
ATOM 649 C CA . ASP A 1 82 ? 9.113 5.555 16.931 1.00 97.25 82 ASP A CA 1
ATOM 650 C C . ASP A 1 82 ? 7.830 6.190 17.477 1.00 97.25 82 ASP A C 1
ATOM 652 O O . ASP A 1 82 ? 7.138 5.586 18.302 1.00 97.25 82 ASP A O 1
ATOM 656 N N . LYS A 1 83 ? 7.447 7.367 16.962 1.00 97.12 83 LYS A N 1
ATOM 657 C CA . LYS A 1 83 ? 6.175 8.021 17.318 1.00 97.12 83 LYS A CA 1
ATOM 658 C C . LYS A 1 83 ? 4.978 7.137 16.984 1.00 97.12 83 LYS A C 1
ATOM 660 O O . LYS A 1 83 ? 4.087 6.971 17.812 1.00 97.12 83 LYS A O 1
ATOM 665 N N . LEU A 1 84 ? 4.976 6.537 15.795 1.00 96.75 84 LEU A N 1
ATOM 666 C CA . LEU A 1 84 ? 3.910 5.653 15.343 1.00 96.75 84 LEU A CA 1
ATOM 667 C C . LEU A 1 84 ? 3.743 4.454 16.283 1.00 96.75 84 LEU A C 1
ATOM 669 O O . LEU A 1 84 ? 2.619 4.134 16.672 1.00 96.75 84 LEU A O 1
ATOM 673 N N . ARG A 1 85 ? 4.847 3.815 16.690 1.00 96.38 85 ARG A N 1
ATOM 674 C CA . ARG A 1 85 ? 4.824 2.672 17.614 1.00 96.38 85 ARG A CA 1
ATOM 675 C C . ARG A 1 85 ? 4.350 3.051 19.016 1.00 96.38 85 ARG A C 1
ATOM 677 O O . ARG A 1 85 ? 3.685 2.241 19.660 1.00 96.38 85 ARG A O 1
ATOM 684 N N . VAL A 1 86 ? 4.644 4.265 19.484 1.00 97.75 86 VAL A N 1
ATOM 685 C CA . VAL A 1 86 ? 4.070 4.796 20.733 1.00 97.75 86 VAL A CA 1
ATOM 686 C C . VAL A 1 86 ? 2.554 4.956 20.594 1.00 97.75 86 VAL A C 1
ATOM 688 O O . VAL A 1 86 ? 1.815 4.392 21.395 1.00 97.75 86 VAL A O 1
ATOM 691 N N . THR A 1 87 ? 2.071 5.608 19.534 1.00 96.44 87 THR A N 1
ATOM 692 C CA . THR A 1 87 ? 0.626 5.794 19.312 1.00 96.44 87 THR A CA 1
ATOM 693 C C . THR A 1 87 ? -0.120 4.472 19.105 1.00 96.44 87 THR A C 1
ATOM 695 O O . THR A 1 87 ? -1.267 4.331 19.533 1.00 96.44 87 THR A O 1
ATOM 698 N N . LEU A 1 88 ? 0.515 3.465 18.495 1.00 96.50 88 LEU A N 1
ATOM 699 C CA . LEU A 1 88 ? -0.038 2.109 18.425 1.00 96.50 88 LEU A CA 1
ATOM 700 C C . LEU A 1 88 ? -0.266 1.518 19.821 1.00 96.50 88 LEU A C 1
ATOM 702 O O . LEU A 1 88 ? -1.338 0.968 20.066 1.00 96.50 88 LEU A O 1
ATOM 706 N N . LYS A 1 89 ? 0.699 1.666 20.740 1.00 96.56 89 LYS A N 1
ATOM 707 C CA . LYS A 1 89 ? 0.562 1.204 22.133 1.00 96.56 89 LYS A CA 1
ATOM 708 C C . LYS A 1 89 ? -0.552 1.941 22.877 1.00 96.56 89 LYS A C 1
ATOM 710 O O . LYS A 1 89 ? -1.329 1.305 23.581 1.00 96.56 89 LYS A O 1
ATOM 715 N N . GLU A 1 90 ? -0.684 3.247 22.671 1.00 96.75 90 GLU A N 1
ATOM 716 C CA . GLU A 1 90 ? -1.779 4.036 23.252 1.00 96.75 90 GLU A CA 1
ATOM 717 C C . GLU A 1 90 ? -3.148 3.557 22.739 1.00 96.75 90 GLU A C 1
ATOM 719 O O . GLU A 1 90 ? -4.078 3.356 23.521 1.00 96.75 90 GLU A O 1
ATOM 724 N N . CYS A 1 91 ? -3.279 3.301 21.431 1.00 96.81 91 CYS A N 1
ATOM 725 C CA . CYS A 1 91 ? -4.506 2.736 20.865 1.00 96.81 91 CYS A CA 1
ATOM 726 C C . CYS A 1 91 ? -4.805 1.348 21.450 1.00 96.81 91 CYS A C 1
ATOM 728 O O . CYS A 1 91 ? -5.948 1.060 21.804 1.00 96.81 91 CYS A O 1
ATOM 730 N N . ASP A 1 92 ? -3.783 0.503 21.571 1.00 96.56 92 ASP A N 1
ATOM 731 C CA . ASP A 1 92 ? -3.860 -0.816 22.195 1.00 96.56 92 ASP A CA 1
ATOM 732 C C . 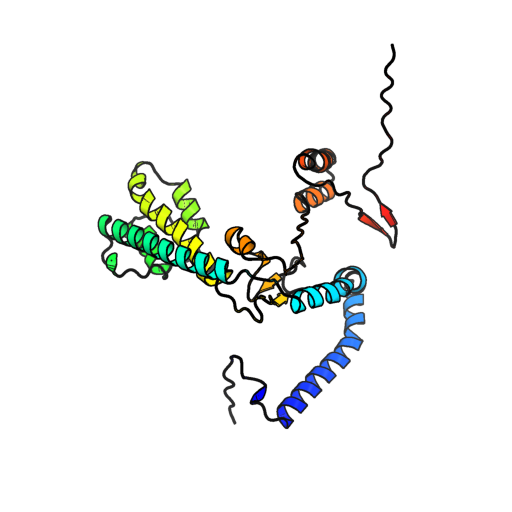ASP A 1 92 ? -4.415 -0.739 23.627 1.00 96.56 92 ASP A C 1
ATOM 734 O O . ASP A 1 92 ? -5.337 -1.477 23.981 1.00 96.56 92 ASP A O 1
ATOM 738 N N . GLU A 1 93 ? -3.887 0.170 24.447 1.00 96.19 93 GLU A N 1
ATOM 739 C CA . GLU A 1 93 ? -4.335 0.399 25.823 1.00 96.19 93 GLU A CA 1
ATOM 740 C C . GLU A 1 93 ? -5.788 0.870 25.880 1.00 96.19 93 GLU A C 1
ATOM 742 O O . GLU A 1 93 ? -6.578 0.329 26.660 1.00 96.19 93 GLU A O 1
ATOM 747 N N . VAL A 1 94 ? -6.177 1.815 25.017 1.00 96.50 94 VAL A N 1
ATOM 748 C CA . VAL A 1 94 ? -7.565 2.288 24.922 1.00 96.50 94 VAL A CA 1
ATOM 749 C C . VAL A 1 94 ? -8.502 1.137 24.564 1.00 96.50 94 VAL A C 1
ATOM 751 O O . VAL A 1 94 ? -9.541 0.980 25.211 1.00 96.50 94 VAL A O 1
ATOM 754 N N . VAL A 1 95 ? -8.147 0.305 23.581 1.00 96.56 95 VAL A N 1
ATOM 755 C CA . VAL A 1 95 ? -8.984 -0.832 23.177 1.00 96.56 95 VAL A CA 1
ATOM 756 C C . VAL A 1 95 ? -9.101 -1.852 24.305 1.00 96.56 95 VAL A C 1
ATOM 758 O O . VAL A 1 95 ? -10.219 -2.250 24.627 1.00 96.56 95 VAL A O 1
ATOM 761 N N . ARG A 1 96 ? -7.991 -2.251 24.944 1.00 96.44 96 ARG A N 1
ATOM 762 C CA . ARG A 1 96 ? -8.020 -3.235 26.042 1.00 96.44 96 ARG A CA 1
ATOM 763 C C . ARG A 1 96 ? -8.804 -2.719 27.248 1.00 96.44 96 ARG A C 1
ATOM 765 O O . ARG A 1 96 ? -9.613 -3.461 27.800 1.00 96.44 96 ARG A O 1
ATOM 772 N N . LYS A 1 97 ? -8.627 -1.446 27.621 1.00 95.94 97 LYS A N 1
ATOM 773 C CA . LYS A 1 97 ? -9.382 -0.807 28.709 1.00 95.94 97 LYS A CA 1
ATOM 774 C C . LYS A 1 97 ? -10.884 -0.824 28.429 1.00 95.94 97 LYS A C 1
ATOM 776 O O . LYS A 1 97 ? -11.650 -1.326 29.244 1.00 95.94 97 LYS A O 1
ATOM 781 N N . ASN A 1 98 ? -11.299 -0.339 27.258 1.00 96.06 98 ASN A N 1
ATOM 782 C CA . ASN A 1 98 ? -12.712 -0.311 26.882 1.00 96.06 98 ASN A CA 1
ATOM 783 C C . ASN A 1 98 ? -13.293 -1.731 26.766 1.00 96.06 98 ASN A C 1
ATOM 785 O O . ASN A 1 98 ? -14.399 -1.988 27.227 1.00 96.06 98 ASN A O 1
ATOM 789 N N . ALA A 1 99 ? -12.549 -2.683 26.195 1.00 94.94 99 ALA A N 1
ATOM 790 C CA . ALA A 1 99 ? -12.983 -4.075 26.108 1.00 94.94 99 ALA A CA 1
ATOM 791 C C . ALA A 1 99 ? -13.234 -4.685 27.499 1.00 94.94 99 ALA A C 1
ATOM 793 O O . ALA A 1 99 ? -14.232 -5.383 27.683 1.00 94.94 99 ALA A O 1
ATOM 794 N N . ALA A 1 100 ? -12.379 -4.387 28.484 1.00 94.44 100 ALA A N 1
ATOM 795 C CA . ALA A 1 100 ? -12.566 -4.826 29.866 1.00 94.44 100 ALA A CA 1
ATOM 796 C C . ALA A 1 100 ? -13.812 -4.187 30.501 1.00 94.44 100 ALA A C 1
ATOM 798 O O . ALA A 1 100 ? -14.627 -4.892 31.092 1.00 94.44 100 ALA A O 1
ATOM 799 N N . GLU A 1 101 ? -14.002 -2.875 30.322 1.00 94.19 101 GLU A N 1
ATOM 800 C CA . GLU A 1 101 ? -15.184 -2.142 30.804 1.00 94.19 101 GLU A CA 1
ATOM 801 C C . GLU A 1 101 ? -16.495 -2.677 30.204 1.00 94.19 101 GLU A C 1
ATOM 803 O O . GLU A 1 101 ? -17.534 -2.673 30.865 1.00 94.19 101 GLU A O 1
ATOM 808 N N . PHE A 1 102 ? -16.454 -3.191 28.973 1.00 93.06 102 PHE A N 1
ATOM 809 C CA . PHE A 1 102 ? -17.605 -3.804 28.308 1.00 93.06 102 PHE A CA 1
ATOM 810 C C . PHE A 1 102 ? -17.745 -5.316 28.549 1.00 93.06 102 PHE A C 1
ATOM 812 O O . PHE A 1 102 ? -18.610 -5.944 27.939 1.00 93.06 102 PHE A O 1
ATOM 819 N N . GLY A 1 103 ? -16.950 -5.894 29.456 1.00 88.38 103 GLY A N 1
ATOM 820 C CA . GLY A 1 103 ? -17.113 -7.273 29.926 1.00 88.38 103 GLY A CA 1
ATOM 821 C C . GLY A 1 103 ? -16.452 -8.347 29.059 1.00 88.38 103 GLY A C 1
ATOM 822 O O . GLY A 1 103 ? -16.841 -9.511 29.135 1.00 88.38 103 GLY A O 1
ATOM 823 N N . HIS A 1 104 ? -15.460 -7.996 28.237 1.00 90.12 104 HIS A N 1
ATOM 824 C CA . HIS A 1 104 ? -14.717 -8.980 27.450 1.00 90.12 104 HIS A CA 1
ATOM 825 C C . HIS A 1 104 ? -13.755 -9.789 28.338 1.00 90.12 104 HIS A C 1
ATOM 827 O O . HIS A 1 104 ? -12.801 -9.244 28.897 1.00 90.12 104 HIS A O 1
ATOM 833 N N . ALA A 1 105 ? -13.972 -11.105 28.435 1.00 80.81 105 ALA A N 1
ATOM 834 C CA . ALA A 1 105 ? -13.298 -11.985 29.400 1.00 80.81 105 ALA A CA 1
ATOM 835 C C . ALA A 1 105 ? -11.758 -11.999 29.298 1.00 80.81 105 ALA A C 1
ATOM 837 O O . ALA A 1 105 ? -11.073 -12.200 30.297 1.00 80.81 105 ALA A O 1
ATOM 838 N N . THR A 1 106 ? -11.206 -11.769 28.104 1.00 86.56 106 THR A N 1
ATOM 839 C CA . THR A 1 106 ? -9.756 -11.799 27.830 1.00 86.56 106 THR A CA 1
ATOM 840 C C . THR A 1 106 ? -9.199 -10.437 27.409 1.00 86.56 106 THR A C 1
ATOM 842 O O . THR A 1 106 ? -8.180 -10.356 26.732 1.00 86.56 106 THR A O 1
ATOM 845 N N . ALA A 1 107 ? -9.861 -9.340 27.795 1.00 86.69 107 ALA A N 1
ATOM 846 C CA . ALA A 1 107 ? -9.503 -7.989 27.355 1.00 86.69 107 ALA A CA 1
ATOM 847 C C . ALA A 1 107 ? -8.023 -7.617 27.578 1.00 86.69 107 ALA A C 1
ATOM 849 O O . ALA A 1 107 ? -7.399 -7.030 26.697 1.00 86.69 107 ALA A O 1
ATOM 850 N N . SER A 1 108 ? -7.445 -7.973 28.730 1.00 84.06 108 SER A N 1
ATOM 851 C CA . SER A 1 108 ? -6.063 -7.620 29.092 1.00 84.06 108 SER A CA 1
ATOM 852 C C . SER A 1 108 ? -4.997 -8.393 28.310 1.00 84.06 108 SER A C 1
ATOM 854 O O . SER A 1 108 ? -3.911 -7.863 28.089 1.00 84.06 108 SER A O 1
ATOM 856 N N . SER A 1 109 ? -5.297 -9.615 27.864 1.00 90.38 109 SER A N 1
ATOM 857 C CA . SER A 1 109 ? -4.385 -10.488 27.111 1.00 90.38 109 SER A CA 1
ATOM 858 C C . SER A 1 109 ? -4.718 -10.575 25.618 1.00 90.38 109 SER A C 1
ATOM 860 O O . SER A 1 109 ? -4.104 -11.357 24.891 1.00 90.38 109 SER A O 1
ATOM 862 N N . MET A 1 110 ? -5.674 -9.771 25.145 1.00 92.19 110 MET A N 1
ATOM 863 C CA . MET A 1 110 ? -6.122 -9.786 23.758 1.00 92.19 110 MET A CA 1
ATOM 864 C C . MET A 1 110 ? -4.995 -9.371 22.801 1.00 92.19 110 MET A C 1
ATOM 866 O O . MET A 1 110 ? -4.395 -8.293 22.919 1.00 92.19 110 MET A O 1
ATOM 870 N N . ASN A 1 111 ? -4.746 -10.229 21.813 1.00 93.62 111 ASN A N 1
ATOM 871 C CA . ASN A 1 111 ? -3.858 -9.971 20.694 1.00 93.62 111 ASN A CA 1
ATOM 872 C C . ASN A 1 111 ? -4.602 -9.166 19.623 1.00 93.62 111 ASN A C 1
ATOM 874 O O . ASN A 1 111 ? -5.325 -9.715 18.795 1.00 93.62 111 ASN A O 1
ATOM 878 N N . LEU A 1 112 ? -4.379 -7.855 19.611 1.00 94.12 112 LEU A N 1
ATOM 879 C CA . LEU A 1 112 ? -5.019 -6.943 18.665 1.00 94.12 112 LEU A CA 1
ATOM 880 C C . LEU A 1 112 ? -4.487 -7.060 17.228 1.00 94.12 112 LEU A C 1
ATOM 882 O O . LEU A 1 112 ? -5.139 -6.578 16.307 1.00 94.12 112 LEU A O 1
ATOM 886 N N . ASN A 1 113 ? -3.357 -7.746 17.017 1.00 92.12 113 ASN A N 1
ATOM 887 C CA . ASN A 1 113 ? -2.892 -8.118 15.677 1.00 92.12 113 ASN A CA 1
ATOM 888 C C . ASN A 1 113 ? -3.667 -9.314 15.105 1.00 92.12 113 ASN A C 1
ATOM 890 O O . ASN A 1 113 ? -3.470 -9.652 13.945 1.00 92.12 113 ASN A O 1
ATOM 894 N N . SER A 1 114 ? -4.520 -9.972 15.899 1.00 93.81 114 SER A N 1
ATOM 895 C CA . SER A 1 114 ? -5.367 -11.078 15.459 1.00 93.81 114 SER A CA 1
ATOM 896 C C . SER A 1 114 ? -6.742 -10.546 15.036 1.00 93.81 114 SER A C 1
ATOM 898 O O . SER A 1 114 ? -7.553 -10.200 15.904 1.00 93.81 114 SER A O 1
ATOM 900 N N . PRO A 1 115 ? -7.062 -10.517 13.725 1.00 92.94 115 PRO A N 1
ATOM 901 C CA . PRO A 1 115 ? -8.359 -10.037 13.251 1.00 92.94 115 PRO A CA 1
ATOM 902 C C . PRO A 1 115 ? -9.525 -10.817 13.858 1.00 92.94 115 PRO A C 1
ATOM 904 O O . PRO A 1 115 ? -10.571 -10.243 14.138 1.00 92.94 115 PRO A O 1
ATOM 907 N N . THR A 1 116 ? -9.326 -12.108 14.131 1.00 94.44 116 THR A N 1
ATOM 908 C CA . THR A 1 116 ? -10.327 -12.978 14.753 1.00 94.44 116 THR A CA 1
ATOM 909 C C . THR A 1 116 ? -10.656 -12.563 16.185 1.00 94.44 116 THR A C 1
ATOM 911 O O . THR A 1 116 ? -11.825 -12.577 16.554 1.00 94.44 116 THR A O 1
ATOM 914 N N . GLN A 1 117 ? -9.668 -12.146 16.987 1.00 95.38 117 GLN A N 1
ATOM 915 C CA . GLN A 1 117 ? -9.929 -11.675 18.356 1.00 95.38 117 GLN A CA 1
ATOM 916 C C . GLN A 1 117 ? -10.632 -10.312 18.361 1.00 95.38 117 GLN A C 1
ATOM 918 O O . GLN A 1 117 ? -11.561 -10.094 19.134 1.00 95.38 117 GLN A O 1
ATOM 923 N N . VAL A 1 118 ? -10.255 -9.409 17.450 1.00 96.12 118 VAL A N 1
ATOM 924 C CA . VAL A 1 118 ? -10.956 -8.123 17.284 1.00 96.12 118 VAL A CA 1
ATOM 925 C C . VAL A 1 118 ? -12.391 -8.339 16.781 1.00 96.12 118 VAL A C 1
ATOM 927 O O . VAL A 1 118 ? -13.314 -7.661 17.234 1.00 96.12 118 VAL A O 1
ATOM 930 N N . ALA A 1 119 ? -12.604 -9.298 15.877 1.00 95.75 119 ALA A N 1
ATOM 931 C CA . ALA A 1 119 ? -13.929 -9.668 15.389 1.00 95.75 119 ALA A CA 1
ATOM 932 C C . ALA A 1 119 ? -14.802 -10.258 16.506 1.00 95.75 119 ALA A C 1
ATOM 934 O O . ALA A 1 119 ? -15.977 -9.906 16.603 1.00 95.75 119 ALA A O 1
ATOM 935 N N . ASP A 1 120 ? -14.236 -11.102 17.373 1.00 95.06 120 ASP A N 1
ATOM 936 C CA . ASP A 1 120 ? -14.932 -11.641 18.545 1.00 95.06 120 ASP A CA 1
ATOM 937 C C . ASP A 1 120 ? -15.394 -10.522 19.491 1.00 95.06 120 ASP A C 1
ATOM 939 O O . ASP A 1 120 ? -16.572 -10.448 19.856 1.00 95.06 120 ASP A O 1
ATOM 943 N N . LEU A 1 121 ? -14.512 -9.562 19.786 1.00 95.81 121 LEU A N 1
ATOM 944 C CA . LEU A 1 121 ? -14.869 -8.377 20.560 1.00 95.81 121 LEU A CA 1
ATOM 945 C C . LEU A 1 121 ? -16.033 -7.609 19.914 1.00 95.81 121 LEU A C 1
ATOM 947 O O . LEU A 1 121 ? -17.054 -7.377 20.560 1.00 95.81 121 LEU A O 1
ATOM 951 N N . LEU A 1 122 ? -15.917 -7.230 18.640 1.00 96.06 122 LEU A N 1
ATOM 952 C CA . LEU A 1 122 ? -16.918 -6.388 17.978 1.00 96.06 122 LEU A CA 1
ATOM 953 C C . LEU A 1 122 ? -18.264 -7.095 17.782 1.00 96.06 122 LEU A C 1
ATOM 955 O O . LEU A 1 122 ? -19.320 -6.509 18.030 1.00 96.06 122 LEU A O 1
ATOM 959 N N . TYR A 1 123 ? -18.247 -8.342 17.327 1.00 95.75 123 TYR A N 1
ATOM 960 C CA . TYR A 1 123 ? -19.445 -9.011 16.825 1.00 95.75 123 TYR A CA 1
ATOM 961 C C . TYR A 1 123 ? -20.039 -10.001 17.829 1.00 95.75 123 TYR A C 1
ATOM 963 O O . TYR A 1 123 ? -21.263 -10.107 17.921 1.00 95.75 123 TYR A O 1
ATOM 971 N N . ASN A 1 124 ? -19.216 -10.671 18.641 1.00 93.44 124 ASN A N 1
ATOM 972 C CA . ASN A 1 124 ? -19.709 -11.617 19.642 1.00 93.44 124 ASN A CA 1
ATOM 973 C C . ASN A 1 124 ? -19.926 -10.960 21.003 1.00 93.44 124 ASN A C 1
ATOM 975 O O . ASN A 1 124 ? -20.968 -11.207 21.610 1.00 93.44 124 ASN A O 1
ATOM 979 N N . THR A 1 125 ? -19.009 -10.109 21.462 1.00 93.12 125 THR A N 1
ATOM 980 C CA . THR A 1 125 ? -19.145 -9.436 22.764 1.00 93.12 125 THR A CA 1
ATOM 981 C C . THR A 1 125 ? -20.028 -8.195 22.659 1.00 93.12 125 THR A C 1
ATOM 983 O O . THR A 1 125 ? -21.052 -8.105 23.332 1.00 93.12 125 THR A O 1
ATOM 986 N N . LEU A 1 126 ? -19.687 -7.261 21.766 1.00 93.75 126 LEU A N 1
ATOM 987 C CA . LEU A 1 126 ? -20.412 -5.992 21.620 1.00 93.75 126 LEU A CA 1
ATOM 988 C C . LEU A 1 126 ? -21.659 -6.088 20.724 1.00 93.75 126 LEU A C 1
ATOM 990 O O . LEU A 1 126 ? -22.454 -5.152 20.684 1.00 93.75 126 LEU A O 1
ATOM 994 N N . LYS A 1 127 ? -21.857 -7.226 20.043 1.00 94.25 127 LYS A N 1
ATOM 995 C CA . LYS A 1 127 ? -23.029 -7.524 19.196 1.00 94.25 127 LYS A CA 1
ATOM 996 C C . LYS A 1 127 ? -23.260 -6.524 18.055 1.00 94.25 127 LYS A C 1
ATOM 998 O O . LYS A 1 127 ? -24.400 -6.333 17.625 1.00 94.25 127 LYS A O 1
ATOM 1003 N N . PHE A 1 128 ? -22.201 -5.911 17.520 1.00 95.31 128 PHE A N 1
ATOM 1004 C CA . PHE A 1 128 ? -22.326 -5.102 16.309 1.00 95.31 128 PHE A CA 1
ATOM 1005 C C . PHE A 1 128 ? -22.766 -5.954 15.111 1.00 95.31 128 PHE A C 1
ATOM 1007 O O . PHE A 1 128 ? -22.467 -7.144 15.008 1.00 95.31 128 PHE A O 1
ATOM 1014 N N . LYS A 1 129 ? -23.467 -5.335 14.157 1.00 94.06 129 LYS A N 1
ATOM 1015 C CA . LYS A 1 129 ? -23.802 -5.990 12.888 1.00 94.06 129 LYS A CA 1
ATOM 1016 C C . LYS A 1 129 ? -22.555 -6.080 12.007 1.00 94.06 129 LYS A C 1
ATOM 1018 O O . LYS A 1 129 ? -21.875 -5.081 11.798 1.00 94.06 129 LYS A O 1
ATOM 1023 N N . VAL A 1 130 ? -22.318 -7.241 11.402 1.00 95.88 130 VAL A N 1
ATOM 1024 C CA . VAL A 1 130 ? -21.281 -7.399 10.373 1.00 95.88 130 VAL A CA 1
ATOM 1025 C C . VAL A 1 130 ? -21.699 -6.632 9.115 1.00 95.88 130 VAL A C 1
ATOM 1027 O O . VAL A 1 130 ? -22.723 -6.933 8.500 1.00 95.88 130 VAL A O 1
ATOM 1030 N N . LEU A 1 131 ? -20.924 -5.609 8.744 1.00 94.25 131 LEU A N 1
ATOM 1031 C CA . LEU A 1 131 ? -21.206 -4.738 7.591 1.00 94.25 131 LEU A CA 1
ATOM 1032 C C . LEU A 1 131 ? -20.311 -5.016 6.379 1.00 94.25 131 LEU A C 1
ATOM 1034 O O . LEU A 1 131 ? -20.563 -4.477 5.300 1.00 94.25 131 LEU A O 1
ATOM 1038 N N . LYS A 1 132 ? -19.257 -5.812 6.558 1.00 95.19 132 LYS A N 1
ATOM 1039 C CA . LYS A 1 132 ? -18.326 -6.248 5.519 1.00 95.19 132 LYS A CA 1
ATOM 1040 C C . LYS A 1 132 ? -17.769 -7.613 5.914 1.00 95.19 132 LYS A C 1
ATOM 1042 O O . LYS A 1 132 ? -17.465 -7.831 7.087 1.00 95.19 132 LYS A O 1
ATOM 1047 N N . ARG A 1 133 ? -17.637 -8.505 4.938 1.00 94.81 133 ARG A N 1
ATOM 1048 C CA . ARG A 1 133 ? -16.974 -9.802 5.083 1.00 94.81 133 ARG A CA 1
ATOM 1049 C C . ARG A 1 133 ? -15.744 -9.864 4.182 1.00 94.81 133 ARG A C 1
ATOM 1051 O O . ARG A 1 133 ? -15.650 -9.088 3.228 1.00 94.81 133 ARG A O 1
ATOM 1058 N N . THR A 1 134 ? -14.788 -10.707 4.539 1.00 92.56 134 THR A N 1
ATOM 1059 C CA . THR A 1 134 ? -13.609 -11.009 3.721 1.00 92.56 134 THR A CA 1
ATOM 1060 C C . THR A 1 134 ? -13.995 -11.916 2.547 1.00 92.56 134 THR A C 1
ATOM 1062 O O . THR A 1 134 ? -15.127 -12.392 2.467 1.00 92.56 134 THR A O 1
ATOM 1065 N N . GLU A 1 135 ? -13.061 -12.177 1.628 1.00 90.88 135 GLU A N 1
ATOM 1066 C CA . GLU A 1 135 ? -13.273 -13.149 0.541 1.00 90.88 135 GLU A CA 1
ATOM 1067 C C . GLU A 1 135 ? -13.539 -14.570 1.066 1.00 90.88 135 GLU A C 1
ATOM 1069 O O . GLU A 1 135 ? -14.274 -15.327 0.440 1.00 90.88 135 GLU A O 1
ATOM 1074 N N . GLY A 1 136 ? -12.992 -14.908 2.239 1.00 89.75 136 GLY A N 1
ATOM 1075 C CA . GLY A 1 136 ? -13.244 -16.169 2.945 1.00 89.75 136 GLY A CA 1
ATOM 1076 C C . GLY A 1 136 ? -14.558 -16.204 3.730 1.00 89.75 136 GLY A C 1
ATOM 1077 O O . GLY A 1 136 ? -14.758 -17.115 4.520 1.00 89.75 136 GLY A O 1
ATOM 1078 N N . ASP A 1 137 ? -15.430 -15.211 3.540 1.00 91.06 137 ASP A N 1
ATOM 1079 C CA . ASP A 1 137 ? -16.690 -15.023 4.265 1.00 91.06 137 ASP A CA 1
ATOM 1080 C C . ASP A 1 137 ? -16.533 -14.778 5.779 1.00 91.06 137 ASP A C 1
ATOM 1082 O O . ASP A 1 137 ? -17.515 -14.805 6.507 1.00 91.06 137 ASP A O 1
ATOM 1086 N N . ASP A 1 138 ? -15.351 -14.439 6.295 1.00 93.25 138 ASP A N 1
ATOM 1087 C CA . ASP A 1 138 ? -15.195 -14.066 7.709 1.00 93.25 138 ASP A CA 1
ATOM 1088 C C . ASP A 1 138 ? -15.615 -12.605 7.965 1.00 93.25 138 ASP A C 1
ATOM 1090 O O . ASP A 1 138 ? -15.462 -11.749 7.086 1.00 93.25 138 ASP A O 1
ATOM 1094 N N . PRO A 1 139 ? -16.119 -12.248 9.164 1.00 95.88 139 PRO A N 1
ATOM 1095 C CA . PRO A 1 139 ? -16.380 -10.853 9.516 1.00 95.88 139 PRO A CA 1
ATOM 1096 C C . PRO A 1 139 ? -15.112 -9.991 9.417 1.00 95.88 139 PRO A C 1
ATOM 1098 O O . PRO A 1 139 ? -14.122 -10.248 10.099 1.00 95.88 139 PRO A O 1
ATOM 1101 N N . SER A 1 140 ? -15.140 -8.937 8.595 1.00 95.75 140 SER A N 1
ATOM 1102 C CA . SER A 1 140 ? -13.977 -8.055 8.437 1.00 95.75 140 SER A CA 1
ATOM 1103 C C . SER A 1 140 ? -13.855 -7.071 9.602 1.00 95.75 140 SER A C 1
ATOM 1105 O O . SER A 1 140 ? -14.855 -6.584 10.136 1.00 95.75 140 SER A O 1
ATOM 1107 N N . VAL A 1 141 ? -12.614 -6.745 9.959 1.00 95.50 141 VAL A N 1
ATOM 1108 C CA . VAL A 1 141 ? -12.236 -5.700 10.926 1.00 95.50 141 VAL A CA 1
ATOM 1109 C C . VAL A 1 141 ? -11.242 -4.702 10.321 1.00 95.50 141 VAL A C 1
ATOM 1111 O O . VAL A 1 141 ? -10.524 -4.010 11.037 1.00 95.50 141 VAL A O 1
ATOM 1114 N N . ASP A 1 142 ? -11.184 -4.636 8.988 1.00 94.56 142 ASP A N 1
ATOM 1115 C CA . ASP A 1 142 ? -10.363 -3.662 8.271 1.00 94.56 142 ASP A CA 1
ATOM 1116 C C . ASP A 1 142 ? -10.886 -2.218 8.427 1.00 94.56 142 ASP A C 1
ATOM 1118 O O . ASP A 1 142 ? -11.977 -1.965 8.951 1.00 94.56 142 ASP A O 1
ATOM 1122 N N . GLN A 1 143 ? -10.112 -1.248 7.932 1.00 93.12 143 GLN A N 1
ATOM 1123 C CA . GLN A 1 143 ? -10.487 0.167 7.976 1.00 93.12 143 GLN A CA 1
ATOM 1124 C C . GLN A 1 143 ? -11.867 0.463 7.380 1.00 93.12 143 GLN A C 1
ATOM 1126 O O . GLN A 1 143 ? -12.576 1.337 7.882 1.00 93.12 143 GLN A O 1
ATOM 1131 N N . GLU A 1 144 ? -12.268 -0.230 6.316 1.00 94.50 144 GLU A N 1
ATOM 1132 C CA . GLU A 1 144 ? -13.563 -0.005 5.684 1.00 94.50 144 GLU A CA 1
ATOM 1133 C C . GLU A 1 144 ? -14.700 -0.552 6.555 1.00 94.50 144 GLU A C 1
ATOM 1135 O O . GLU A 1 144 ? -15.712 0.129 6.739 1.00 94.50 144 GLU A O 1
ATOM 1140 N N . ALA A 1 145 ? -14.534 -1.742 7.137 1.00 95.38 145 ALA A N 1
ATOM 1141 C CA . ALA A 1 145 ? -15.488 -2.320 8.078 1.00 95.38 145 ALA A CA 1
ATOM 1142 C C . ALA A 1 145 ? -15.684 -1.403 9.297 1.00 95.38 145 ALA A C 1
ATOM 1144 O O . ALA A 1 145 ? -16.820 -1.061 9.635 1.00 95.38 145 ALA A O 1
ATOM 1145 N N . LEU A 1 146 ? -14.587 -0.919 9.888 1.00 96.19 146 LEU A N 1
ATOM 1146 C CA . LEU A 1 146 ? -14.610 0.007 11.024 1.00 96.19 146 LEU A CA 1
ATOM 1147 C C . LEU A 1 146 ? -15.236 1.359 10.653 1.00 96.19 146 LEU A C 1
ATOM 1149 O O . LEU A 1 146 ? -16.058 1.885 11.400 1.00 96.19 146 LEU A O 1
ATOM 1153 N N . THR A 1 147 ? -14.946 1.888 9.460 1.00 95.81 147 THR A N 1
ATOM 1154 C CA . THR A 1 147 ? -15.584 3.115 8.947 1.00 95.81 147 THR A CA 1
ATOM 1155 C C . THR A 1 147 ? -17.094 2.939 8.795 1.00 95.81 147 THR A C 1
ATOM 1157 O O . THR A 1 147 ? -17.870 3.828 9.152 1.00 95.81 147 THR A O 1
ATOM 1160 N N . ARG A 1 148 ? -17.542 1.790 8.272 1.00 95.50 148 ARG A N 1
ATOM 1161 C CA . ARG A 1 148 ? -18.971 1.475 8.137 1.00 95.50 148 ARG A CA 1
ATOM 1162 C C . ARG A 1 148 ? -19.650 1.385 9.507 1.00 95.50 148 ARG A C 1
ATOM 1164 O O . ARG A 1 148 ? -20.773 1.869 9.627 1.00 95.50 148 ARG A O 1
ATOM 1171 N N . LEU A 1 149 ? -18.985 0.812 10.517 1.00 94.88 149 LEU A N 1
ATOM 1172 C CA . LEU A 1 149 ? -19.489 0.768 11.895 1.00 94.88 149 LEU A CA 1
ATOM 1173 C C . LEU A 1 149 ? -19.608 2.173 12.494 1.00 94.88 149 LEU A C 1
ATOM 1175 O O . LEU A 1 149 ? -20.678 2.529 12.979 1.00 94.88 149 LEU A O 1
ATOM 1179 N N . LEU A 1 150 ? -18.567 3.001 12.369 1.00 94.00 150 LEU A N 1
ATOM 1180 C CA . LEU A 1 150 ? -18.572 4.390 12.842 1.00 94.00 150 LEU A CA 1
ATOM 1181 C C . LEU A 1 150 ? -19.690 5.224 12.201 1.00 94.00 150 LEU A C 1
ATOM 1183 O O . LEU A 1 150 ? -20.379 5.970 12.888 1.00 94.00 150 LEU A O 1
ATOM 1187 N N . ARG A 1 151 ? -19.925 5.069 10.891 1.00 93.50 151 ARG A N 1
ATOM 1188 C CA . ARG A 1 151 ? -20.992 5.793 10.174 1.00 93.50 151 ARG A CA 1
ATOM 1189 C C . ARG A 1 151 ? -22.405 5.346 10.545 1.00 93.50 151 ARG A C 1
ATOM 1191 O O . ARG A 1 151 ? -23.340 6.118 10.364 1.00 93.50 151 ARG A O 1
ATOM 1198 N N . LYS A 1 152 ? -22.579 4.098 10.985 1.00 92.69 152 LYS A N 1
ATOM 1199 C CA . LYS A 1 152 ? -23.890 3.518 11.322 1.00 92.69 152 LYS A CA 1
ATOM 1200 C C . LYS A 1 152 ? -24.133 3.419 12.826 1.00 92.69 152 LYS A C 1
ATOM 1202 O O . LYS A 1 152 ? -25.076 2.744 13.233 1.00 92.69 152 LYS A O 1
ATOM 1207 N N . LEU A 1 153 ? -23.295 4.074 13.627 1.00 90.69 153 LEU A N 1
ATOM 1208 C CA . LEU A 1 153 ? -23.371 4.014 15.076 1.00 90.69 153 LEU A CA 1
ATOM 1209 C C . LEU A 1 153 ? -24.703 4.584 15.575 1.00 90.69 153 LEU A C 1
ATOM 1211 O O . LEU A 1 153 ? -25.065 5.719 15.260 1.00 90.69 153 LEU A O 1
ATOM 1215 N N . LEU A 1 154 ? -25.432 3.808 16.372 1.00 89.56 154 LEU A N 1
ATOM 1216 C CA . LEU A 1 154 ? -26.676 4.271 16.979 1.00 89.56 154 LEU A CA 1
ATOM 1217 C C . LEU A 1 154 ? -26.392 5.142 18.212 1.00 89.56 154 LEU A C 1
ATOM 1219 O O . LEU A 1 154 ? -25.364 5.001 18.871 1.00 89.56 154 LEU A O 1
ATOM 1223 N N . VAL A 1 155 ? -27.348 5.991 18.605 1.00 87.31 155 VAL A N 1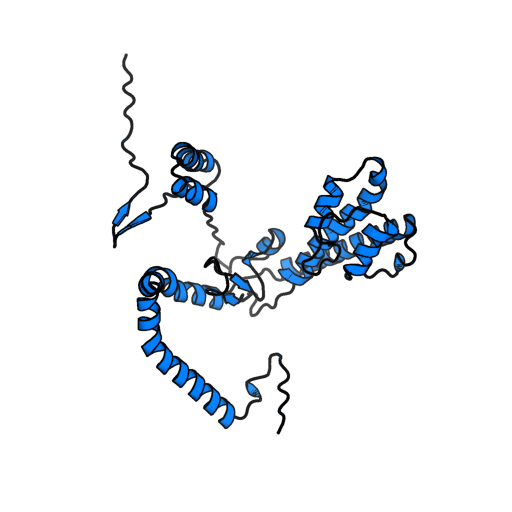
ATOM 1224 C CA . VAL A 1 155 ? -27.225 6.835 19.817 1.00 87.31 155 VAL A CA 1
ATOM 1225 C C . VAL A 1 155 ? -26.907 5.993 21.061 1.00 87.31 155 VAL A C 1
ATOM 1227 O O . VAL A 1 155 ? -26.018 6.329 21.836 1.00 87.31 155 VAL A O 1
ATOM 1230 N N . ARG A 1 156 ? -27.564 4.836 21.211 1.00 85.69 156 ARG A N 1
ATOM 1231 C CA . ARG A 1 156 ? -27.324 3.892 22.320 1.00 85.69 156 ARG A CA 1
ATOM 1232 C C . ARG A 1 156 ? -25.935 3.230 22.302 1.00 85.69 156 ARG A C 1
ATOM 1234 O O . ARG A 1 156 ? -25.523 2.646 23.300 1.00 85.69 156 ARG A O 1
ATOM 1241 N N . GLU A 1 157 ? -25.235 3.292 21.173 1.00 89.62 157 GLU A N 1
ATOM 1242 C CA . GLU A 1 157 ? -23.917 2.689 20.943 1.00 89.62 157 GLU A CA 1
ATOM 1243 C C . GLU A 1 157 ? -22.779 3.710 21.092 1.00 89.62 157 GLU A C 1
ATOM 1245 O O . GLU A 1 157 ? -21.614 3.328 21.020 1.00 89.62 157 GLU A O 1
ATOM 1250 N N . GLN A 1 158 ? -23.079 4.988 21.367 1.00 90.31 158 GLN A N 1
ATOM 1251 C CA . GLN A 1 158 ? -22.067 6.048 21.496 1.00 90.31 158 GLN A CA 1
ATOM 1252 C C . GLN A 1 158 ? -21.005 5.771 22.564 1.00 90.31 158 GLN A C 1
ATOM 1254 O O . GLN A 1 158 ? -19.865 6.199 22.414 1.00 90.31 158 GLN A O 1
ATOM 1259 N N . LYS A 1 159 ? -21.328 4.986 23.598 1.00 92.06 159 LYS A N 1
ATOM 1260 C CA . LYS A 1 159 ? -20.343 4.539 24.595 1.00 92.06 159 LYS A CA 1
ATOM 1261 C C . LYS A 1 159 ? -19.179 3.736 23.991 1.00 92.06 159 LYS A C 1
ATOM 1263 O O . LYS A 1 159 ? -18.102 3.731 24.566 1.00 92.06 159 LYS A O 1
ATOM 1268 N N . TYR A 1 160 ? -19.365 3.096 22.831 1.00 93.06 160 TYR A N 1
ATOM 1269 C CA . TYR A 1 160 ? -18.331 2.320 22.132 1.00 93.06 160 TYR A CA 1
ATOM 1270 C C . TYR A 1 160 ? -17.447 3.170 21.209 1.00 93.06 160 TYR A C 1
ATOM 1272 O O . TYR A 1 160 ? -16.498 2.652 20.617 1.00 93.06 160 TYR A O 1
ATOM 1280 N N . LEU A 1 161 ? -17.744 4.464 21.064 1.00 93.31 161 LEU A N 1
ATOM 1281 C CA . LEU A 1 161 ? -17.039 5.350 20.142 1.00 93.31 161 LEU A CA 1
ATOM 1282 C C . LEU A 1 161 ? -15.523 5.421 20.406 1.00 93.31 161 LEU A C 1
ATOM 1284 O O . LEU A 1 161 ? -14.779 5.284 19.433 1.00 93.31 161 LEU A O 1
ATOM 1288 N N . PRO A 1 162 ? -15.029 5.543 21.659 1.00 94.81 162 PRO A N 1
ATOM 1289 C CA . PRO A 1 162 ? -13.587 5.547 21.923 1.00 94.81 162 PRO A CA 1
ATOM 1290 C C . PRO A 1 162 ? -12.892 4.262 21.454 1.00 94.81 162 PRO A C 1
ATOM 1292 O O . PRO A 1 162 ? -11.830 4.322 20.838 1.00 94.81 162 PRO A O 1
ATOM 1295 N N . LEU A 1 163 ? -13.521 3.103 21.680 1.00 95.88 163 LEU A N 1
ATOM 1296 C CA . LEU A 1 163 ? -13.018 1.799 21.242 1.00 95.88 163 LEU A CA 1
ATOM 1297 C C . LEU A 1 163 ? -12.961 1.698 19.715 1.00 95.88 163 LEU A C 1
ATOM 1299 O O . LEU A 1 163 ? -11.948 1.269 19.167 1.00 95.88 163 LEU A O 1
ATOM 1303 N N . LEU A 1 164 ? -14.024 2.105 19.016 1.00 95.56 164 LEU A N 1
ATOM 1304 C CA . LEU A 1 164 ? -14.076 2.034 17.553 1.00 95.56 164 LEU A CA 1
ATOM 1305 C C . LEU A 1 164 ? -13.108 3.017 16.890 1.00 95.56 164 LEU A C 1
ATOM 1307 O O . LEU A 1 164 ? -12.474 2.662 15.897 1.00 95.56 164 LEU A O 1
ATOM 1311 N N . HIS A 1 165 ? -12.955 4.220 17.450 1.00 95.75 165 HIS A N 1
ATOM 1312 C CA . HIS A 1 165 ? -11.934 5.170 17.010 1.00 95.75 165 HIS A CA 1
ATOM 1313 C C . HIS A 1 165 ? -10.536 4.581 17.200 1.00 95.75 165 HIS A C 1
ATOM 1315 O O . HIS A 1 165 ? -9.755 4.565 16.251 1.00 95.75 165 HIS A O 1
ATOM 1321 N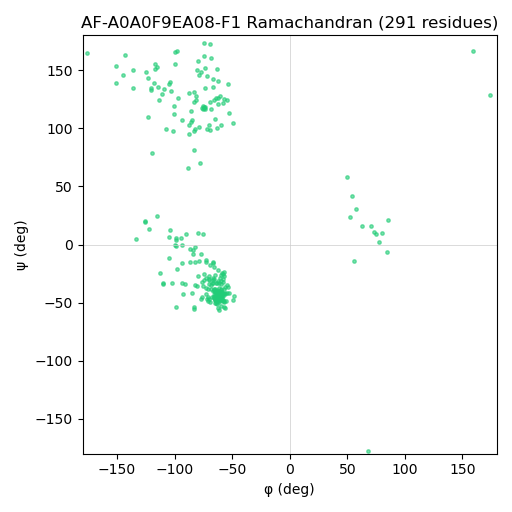 N . ALA A 1 166 ? -10.230 4.041 18.384 1.00 96.62 166 ALA A N 1
ATOM 1322 C CA . ALA A 1 166 ? -8.930 3.439 18.657 1.00 96.62 166 ALA A CA 1
ATOM 1323 C C . ALA A 1 166 ? -8.628 2.269 17.706 1.00 96.62 166 ALA A C 1
ATOM 1325 O O . ALA A 1 166 ? -7.544 2.227 17.132 1.00 96.62 166 ALA A O 1
ATOM 1326 N N . LEU A 1 167 ? -9.593 1.379 17.443 1.00 97.06 167 LEU A N 1
ATOM 1327 C CA . LEU A 1 167 ? -9.441 0.306 16.451 1.00 97.06 167 LEU A CA 1
ATOM 1328 C C . LEU A 1 167 ? -9.205 0.844 15.032 1.00 97.06 167 LEU A C 1
ATOM 1330 O O . LEU A 1 167 ? -8.342 0.332 14.319 1.00 97.06 167 LEU A O 1
ATOM 1334 N N . PHE A 1 168 ? -9.943 1.877 14.615 1.00 96.12 168 PHE A N 1
ATOM 1335 C CA . PHE A 1 168 ? -9.796 2.475 13.285 1.00 96.12 168 PHE A CA 1
ATOM 1336 C C . PHE A 1 168 ? -8.415 3.111 13.094 1.00 96.12 168 PHE A C 1
ATOM 1338 O O . PHE A 1 168 ? -7.745 2.858 12.085 1.00 96.12 168 PHE A O 1
ATOM 1345 N N . HIS A 1 169 ? -7.977 3.907 14.072 1.00 95.12 169 HIS A N 1
ATOM 1346 C CA . HIS A 1 169 ? -6.658 4.532 14.069 1.00 95.12 169 HIS A CA 1
ATOM 1347 C C . HIS A 1 169 ? -5.554 3.477 14.114 1.00 95.12 169 HIS A C 1
ATOM 1349 O O . HIS A 1 169 ? -4.639 3.522 13.295 1.00 95.12 169 HIS A O 1
ATOM 1355 N N . ARG A 1 170 ? -5.683 2.472 14.983 1.00 96.12 170 ARG A N 1
ATOM 1356 C CA . ARG A 1 170 ? -4.746 1.354 15.079 1.00 96.12 170 ARG A CA 1
ATOM 1357 C C . ARG A 1 170 ? -4.609 0.594 13.762 1.00 96.12 170 ARG A C 1
ATOM 1359 O O . ARG A 1 170 ? -3.491 0.390 13.313 1.00 96.12 170 ARG A O 1
ATOM 1366 N N . SER A 1 171 ? -5.717 0.220 13.116 1.00 94.81 171 SER A N 1
ATOM 1367 C CA . SER A 1 171 ? -5.700 -0.482 11.821 1.00 94.81 171 SER A CA 1
ATOM 1368 C C . SER A 1 171 ? -4.944 0.318 10.751 1.00 94.81 171 SER A C 1
ATOM 1370 O O . SER A 1 171 ? -4.164 -0.244 9.977 1.00 94.81 171 SER A O 1
ATOM 1372 N N . ARG A 1 172 ? -5.106 1.650 10.756 1.00 94.38 172 ARG A N 1
ATOM 1373 C CA . ARG A 1 172 ? -4.343 2.558 9.892 1.00 94.38 172 ARG A CA 1
ATOM 1374 C C . ARG A 1 172 ? -2.848 2.501 10.182 1.00 94.38 172 ARG A C 1
ATOM 1376 O O . ARG A 1 172 ? -2.058 2.297 9.268 1.00 94.38 172 ARG A O 1
ATOM 1383 N N . LEU A 1 173 ? -2.479 2.723 11.443 1.00 95.12 173 LEU A N 1
ATOM 1384 C CA . LEU A 1 173 ? -1.089 2.824 11.879 1.00 95.12 173 LEU A CA 1
ATOM 1385 C C . LEU A 1 173 ? -0.360 1.495 11.699 1.00 95.12 173 LEU A C 1
ATOM 1387 O O . LEU A 1 173 ? 0.770 1.498 11.235 1.00 95.12 173 LEU A O 1
ATOM 1391 N N . GLN A 1 174 ? -1.028 0.374 11.967 1.00 94.69 174 GLN A N 1
ATOM 1392 C CA . GLN A 1 174 ? -0.485 -0.961 11.738 1.00 94.69 174 GLN A CA 1
ATOM 1393 C C . GLN A 1 174 ? -0.198 -1.192 10.251 1.00 94.69 174 GLN A C 1
ATOM 1395 O O . GLN A 1 174 ? 0.885 -1.644 9.901 1.00 94.69 174 GLN A O 1
ATOM 1400 N N . THR A 1 175 ? -1.123 -0.801 9.364 1.00 93.88 175 THR A N 1
ATOM 1401 C CA . THR A 1 175 ? -0.880 -0.866 7.912 1.00 93.88 175 THR A CA 1
ATOM 1402 C C . THR A 1 175 ? 0.332 -0.019 7.521 1.00 93.88 175 THR A C 1
ATOM 1404 O O . THR A 1 175 ? 1.131 -0.433 6.688 1.00 93.88 175 THR A O 1
ATOM 1407 N N . ILE A 1 176 ? 0.483 1.167 8.113 1.00 95.12 176 ILE A N 1
ATOM 1408 C CA . ILE A 1 176 ? 1.635 2.028 7.847 1.00 95.12 176 ILE A CA 1
ATOM 1409 C C . ILE A 1 176 ? 2.935 1.373 8.338 1.00 95.12 176 ILE A C 1
ATOM 1411 O O . ILE A 1 176 ? 3.884 1.322 7.561 1.00 95.12 176 ILE A O 1
ATOM 1415 N N . ASP A 1 177 ? 2.972 0.849 9.565 1.00 94.94 177 ASP A N 1
ATOM 1416 C CA . ASP A 1 177 ? 4.162 0.215 10.152 1.00 94.94 177 ASP A CA 1
ATOM 1417 C C . ASP A 1 177 ? 4.602 -1.008 9.341 1.00 94.94 177 ASP A C 1
ATOM 1419 O O . ASP A 1 177 ? 5.713 -1.049 8.821 1.00 94.94 177 ASP A O 1
ATOM 1423 N N . GLU A 1 178 ? 3.693 -1.967 9.155 1.00 92.06 178 GLU A N 1
ATOM 1424 C CA . GLU A 1 178 ? 4.008 -3.289 8.603 1.00 92.06 178 GLU A CA 1
ATOM 1425 C C . GLU A 1 178 ? 4.143 -3.291 7.076 1.00 92.06 178 GLU A C 1
ATOM 1427 O O . GLU A 1 178 ? 4.825 -4.145 6.519 1.00 92.06 178 GLU A O 1
ATOM 1432 N N . ARG A 1 179 ? 3.466 -2.377 6.367 1.00 91.62 179 ARG A N 1
ATOM 1433 C CA . ARG A 1 179 ? 3.422 -2.402 4.893 1.00 91.62 179 ARG A CA 1
ATOM 1434 C C . ARG A 1 179 ? 4.189 -1.269 4.237 1.00 91.62 179 ARG A C 1
ATOM 1436 O O . ARG A 1 179 ? 4.665 -1.432 3.112 1.00 91.62 179 ARG A O 1
ATOM 1443 N N . TYR A 1 180 ? 4.223 -0.098 4.868 1.00 94.19 180 TYR A N 1
ATOM 1444 C CA . TYR A 1 180 ? 4.743 1.111 4.232 1.00 94.19 180 TYR A CA 1
ATOM 1445 C C . TYR A 1 180 ? 6.033 1.625 4.859 1.00 94.19 180 TYR A C 1
ATOM 1447 O O . TYR A 1 180 ? 6.773 2.285 4.140 1.00 94.19 180 TYR A O 1
ATOM 1455 N N . LEU A 1 181 ? 6.314 1.323 6.130 1.00 93.50 181 LEU A N 1
ATOM 1456 C CA . LEU A 1 181 ? 7.579 1.634 6.800 1.00 93.50 181 LEU A CA 1
ATOM 1457 C C . LEU A 1 181 ? 8.552 0.460 6.834 1.00 93.50 181 LEU A C 1
ATOM 1459 O O . LEU A 1 181 ? 9.745 0.704 7.004 1.00 93.50 181 LEU A O 1
ATOM 1463 N N . ASP A 1 182 ? 8.081 -0.775 6.681 1.00 90.25 182 ASP A N 1
ATOM 1464 C CA . ASP A 1 182 ? 8.929 -1.966 6.671 1.00 90.25 182 ASP A CA 1
ATOM 1465 C C . ASP A 1 182 ? 9.532 -2.213 5.279 1.00 90.25 182 ASP A C 1
ATOM 1467 O O . ASP A 1 182 ? 9.008 -2.959 4.450 1.00 90.25 182 ASP A O 1
ATOM 1471 N N . PHE A 1 183 ? 10.609 -1.488 4.973 1.00 91.31 183 PHE A N 1
ATOM 1472 C CA . PHE A 1 183 ? 11.381 -1.671 3.747 1.00 91.31 183 PHE A CA 1
ATOM 1473 C C . PHE A 1 183 ? 12.877 -1.448 3.961 1.00 91.31 183 PHE A C 1
ATOM 1475 O O . PHE A 1 183 ? 13.299 -0.572 4.723 1.00 91.31 183 PHE A O 1
ATOM 1482 N N . ASP A 1 184 ? 13.688 -2.204 3.231 1.00 91.06 184 ASP A N 1
ATOM 1483 C CA . ASP A 1 184 ? 15.135 -2.046 3.256 1.00 91.06 184 ASP A CA 1
ATOM 1484 C C . ASP A 1 184 ? 15.578 -0.835 2.440 1.00 91.06 184 ASP A C 1
ATOM 1486 O O . ASP A 1 184 ? 14.984 -0.469 1.421 1.00 91.06 184 ASP A O 1
ATOM 1490 N N . THR A 1 185 ? 16.667 -0.223 2.894 1.00 93.19 185 THR A N 1
ATOM 1491 C CA . THR A 1 185 ? 17.372 0.808 2.140 1.00 93.19 185 THR A CA 1
ATOM 1492 C C . THR A 1 185 ? 18.802 0.369 1.904 1.00 93.19 185 THR A C 1
ATOM 1494 O O . THR A 1 185 ? 19.478 -0.068 2.831 1.00 93.19 185 THR A O 1
ATOM 1497 N N . THR A 1 186 ? 19.280 0.543 0.681 1.00 93.19 186 THR A N 1
ATOM 1498 C CA . THR A 1 186 ? 20.710 0.490 0.352 1.00 93.19 186 THR A CA 1
ATOM 1499 C C . THR A 1 186 ? 21.147 1.928 0.126 1.00 93.19 186 THR A C 1
ATOM 1501 O O . THR A 1 186 ? 20.356 2.666 -0.431 1.00 93.19 186 THR A O 1
ATOM 1504 N N . ASP A 1 187 ? 22.313 2.362 0.616 1.00 92.00 187 ASP A N 1
ATOM 1505 C CA . ASP A 1 187 ? 22.851 3.727 0.405 1.00 92.00 187 ASP A CA 1
ATOM 1506 C C . ASP A 1 187 ? 21.922 4.923 0.744 1.00 92.00 187 ASP A C 1
ATOM 1508 O O . ASP A 1 187 ? 22.122 6.037 0.262 1.00 92.00 187 ASP A O 1
ATOM 1512 N N . GLY A 1 188 ? 20.930 4.724 1.620 1.00 93.00 188 GLY A N 1
ATOM 1513 C CA . GLY A 1 188 ? 19.918 5.744 1.943 1.00 93.00 188 GLY A CA 1
ATOM 1514 C C . GLY A 1 188 ? 18.789 5.851 0.912 1.00 93.00 188 GLY A C 1
ATOM 1515 O O . GLY A 1 188 ? 17.965 6.765 0.979 1.00 93.00 188 GLY A O 1
ATOM 1516 N N . ARG A 1 189 ? 18.720 4.915 -0.038 1.00 94.81 189 ARG A N 1
ATOM 1517 C CA . ARG A 1 189 ? 17.673 4.811 -1.053 1.00 94.81 189 ARG A CA 1
ATOM 1518 C C . ARG A 1 189 ? 16.885 3.519 -0.917 1.00 94.81 189 ARG A C 1
ATOM 1520 O O . ARG A 1 189 ? 17.401 2.482 -0.502 1.00 94.81 189 ARG A O 1
ATOM 1527 N N . VAL A 1 190 ? 15.623 3.573 -1.320 1.00 95.12 190 VAL A N 1
ATOM 1528 C CA . VAL A 1 190 ? 14.786 2.387 -1.518 1.00 95.12 190 VAL A CA 1
ATOM 1529 C C . VAL A 1 190 ? 14.634 2.085 -3.006 1.00 95.12 190 VAL A C 1
ATOM 1531 O O . VAL A 1 190 ? 14.469 2.993 -3.823 1.00 95.12 190 VAL A O 1
ATOM 1534 N N . TYR A 1 191 ? 14.672 0.801 -3.354 1.00 95.75 191 TYR A N 1
ATOM 1535 C CA . TYR A 1 191 ? 14.696 0.312 -4.732 1.00 95.75 191 TYR A CA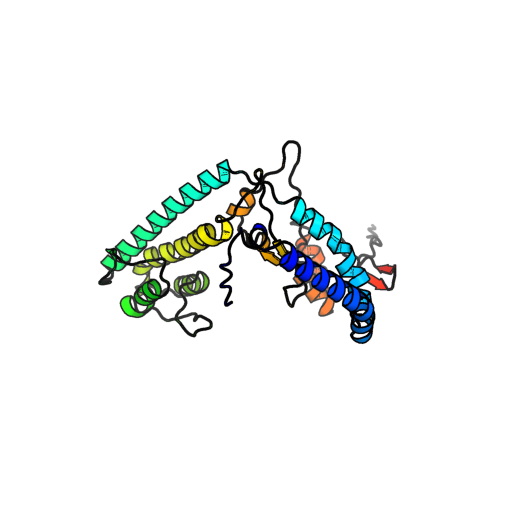 1
ATOM 1536 C C . TYR A 1 191 ? 13.464 -0.561 -4.996 1.00 95.75 191 TYR A C 1
ATOM 1538 O O . TYR A 1 191 ? 13.552 -1.788 -4.932 1.00 95.75 191 TYR A O 1
ATOM 1546 N N . PRO A 1 192 ? 12.287 0.045 -5.241 1.00 93.06 192 PRO A N 1
ATOM 1547 C CA . PRO A 1 192 ? 11.074 -0.725 -5.457 1.00 93.06 192 PRO A CA 1
ATOM 1548 C C . PRO A 1 192 ? 11.159 -1.521 -6.760 1.00 93.06 192 PRO A C 1
ATOM 1550 O O . PRO A 1 192 ? 11.636 -1.037 -7.790 1.00 93.06 192 PRO A O 1
ATOM 1553 N N . THR A 1 193 ? 10.619 -2.734 -6.737 1.00 91.62 193 THR A N 1
ATOM 1554 C CA . THR A 1 193 ? 10.489 -3.560 -7.936 1.00 91.62 193 THR A CA 1
ATOM 1555 C C . THR A 1 193 ? 9.381 -2.997 -8.817 1.00 91.62 193 THR A C 1
ATOM 1557 O O . THR A 1 193 ? 8.216 -2.956 -8.415 1.00 91.62 193 THR A O 1
ATOM 1560 N N . VAL A 1 194 ? 9.736 -2.580 -10.034 1.00 92.12 194 VAL A N 1
ATOM 1561 C CA . VAL A 1 194 ? 8.787 -2.069 -11.030 1.00 92.12 194 VAL A CA 1
ATOM 1562 C C . VAL A 1 194 ? 8.190 -3.236 -11.812 1.00 92.12 194 VAL A C 1
ATOM 1564 O O . VAL A 1 194 ? 8.880 -3.924 -12.562 1.00 92.12 194 VAL A O 1
ATOM 1567 N N . LYS A 1 195 ? 6.883 -3.452 -11.670 1.00 90.94 195 LYS A N 1
ATOM 1568 C CA . LYS A 1 195 ? 6.116 -4.453 -12.414 1.00 90.94 195 LYS A CA 1
ATOM 1569 C C . LYS A 1 195 ? 5.337 -3.793 -13.542 1.00 90.94 195 LYS A C 1
ATOM 1571 O O . LYS A 1 195 ? 4.236 -3.288 -13.338 1.00 90.94 195 LYS A O 1
ATOM 1576 N N . MET A 1 196 ? 5.894 -3.849 -14.747 1.00 86.75 196 MET A N 1
ATOM 1577 C CA . MET A 1 196 ? 5.253 -3.293 -15.943 1.00 86.75 196 MET A CA 1
ATOM 1578 C C . MET A 1 196 ? 4.079 -4.138 -16.466 1.00 86.75 196 MET A C 1
ATOM 1580 O O . MET A 1 196 ? 3.192 -3.602 -17.119 1.00 86.75 196 MET A O 1
ATOM 1584 N N . TYR A 1 197 ? 4.060 -5.446 -16.181 1.00 80.94 197 TYR A N 1
ATOM 1585 C CA . TYR A 1 197 ? 3.166 -6.411 -16.848 1.00 80.94 197 TYR A CA 1
ATOM 1586 C C . TYR A 1 197 ? 2.235 -7.185 -15.900 1.00 80.94 197 TYR A C 1
ATOM 1588 O O . TYR A 1 197 ? 1.675 -8.205 -16.290 1.00 80.94 197 TYR A O 1
ATOM 1596 N N . SER A 1 198 ? 2.091 -6.761 -14.640 1.00 77.81 198 SER A N 1
ATOM 1597 C CA . SER A 1 198 ? 1.322 -7.522 -13.639 1.00 77.81 198 SER A CA 1
ATOM 1598 C C . SER A 1 198 ? -0.156 -7.138 -13.559 1.00 77.81 198 SER A C 1
ATOM 1600 O O . SER A 1 198 ? -0.996 -7.993 -13.273 1.00 77.81 198 SER A O 1
ATOM 1602 N N . ALA A 1 199 ? -0.499 -5.867 -13.779 1.00 77.50 199 ALA A N 1
ATOM 1603 C CA . ALA A 1 199 ? -1.874 -5.404 -13.656 1.00 77.50 199 ALA A CA 1
ATOM 1604 C C . ALA A 1 199 ? -2.665 -5.689 -14.938 1.00 77.50 199 ALA A C 1
ATOM 1606 O O . ALA A 1 199 ? -2.261 -5.294 -16.029 1.00 77.50 199 ALA A O 1
ATOM 1607 N N . LYS A 1 200 ? -3.863 -6.273 -14.799 1.00 78.94 200 LYS A N 1
ATOM 1608 C CA . LYS A 1 200 ? -4.795 -6.491 -15.927 1.00 78.94 200 LYS A CA 1
ATOM 1609 C C . LYS A 1 200 ? -5.174 -5.198 -16.659 1.00 78.94 200 LYS A C 1
ATOM 1611 O O . LYS A 1 200 ? -5.575 -5.246 -17.813 1.00 78.94 200 LYS A O 1
ATOM 1616 N N . THR A 1 201 ? -5.067 -4.056 -15.982 1.00 82.44 201 THR A N 1
ATOM 1617 C CA . THR A 1 201 ? -5.389 -2.727 -16.517 1.00 82.44 201 THR A CA 1
ATOM 1618 C C . THR A 1 201 ? -4.247 -2.094 -17.315 1.00 82.44 201 THR A C 1
ATOM 1620 O O . THR A 1 201 ? -4.421 -0.993 -17.823 1.00 82.44 201 THR A O 1
ATOM 1623 N N . GLY A 1 202 ? -3.071 -2.730 -17.381 1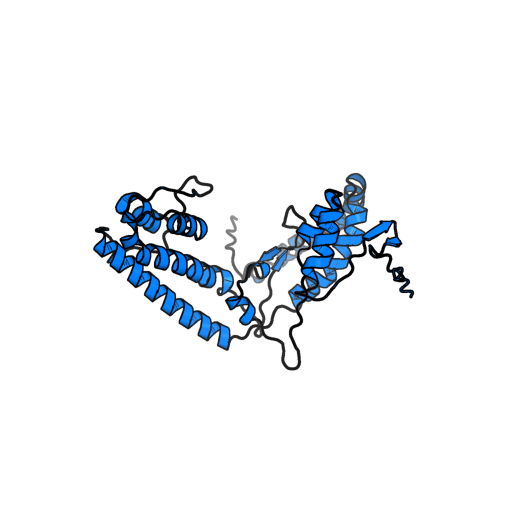.00 81.31 202 GLY A N 1
ATOM 1624 C CA . GLY A 1 202 ? -1.876 -2.168 -18.021 1.00 81.31 202 GLY A CA 1
ATOM 1625 C C . GLY A 1 202 ? -1.132 -1.118 -17.186 1.00 81.31 202 GLY A C 1
ATOM 1626 O O . GLY A 1 202 ? -0.138 -0.568 -17.649 1.00 81.31 202 GLY A O 1
ATOM 1627 N N . ARG A 1 203 ? -1.574 -0.833 -15.951 1.00 87.75 203 ARG A N 1
ATOM 1628 C CA . ARG A 1 203 ? -0.860 0.071 -15.032 1.00 87.75 203 ARG A CA 1
ATOM 1629 C C . ARG A 1 203 ? 0.411 -0.579 -14.496 1.00 87.75 203 ARG A C 1
ATOM 1631 O O . ARG A 1 203 ? 0.414 -1.764 -14.166 1.00 87.75 203 ARG A O 1
ATOM 1638 N N . TYR A 1 204 ? 1.452 0.227 -14.301 1.00 90.31 204 TYR A N 1
ATOM 1639 C CA . TYR A 1 204 ? 2.606 -0.207 -13.520 1.00 90.31 204 TYR A CA 1
ATOM 1640 C C . TYR A 1 204 ? 2.169 -0.494 -12.091 1.00 90.31 204 TYR A C 1
ATOM 1642 O O . TYR A 1 204 ? 1.373 0.254 -11.521 1.00 90.31 204 TYR A O 1
ATOM 1650 N N . ALA A 1 205 ? 2.721 -1.554 -11.520 1.00 91.50 205 ALA A N 1
ATOM 1651 C CA . ALA A 1 205 ? 2.650 -1.826 -10.098 1.00 91.50 205 ALA A CA 1
ATOM 1652 C C . ALA A 1 205 ? 4.055 -1.762 -9.504 1.00 91.50 205 ALA A C 1
ATOM 1654 O O . ALA A 1 205 ? 5.044 -2.012 -10.190 1.00 91.50 205 ALA A O 1
ATOM 1655 N N . TYR A 1 206 ? 4.137 -1.436 -8.222 1.00 92.31 206 TYR A N 1
ATOM 1656 C CA . TYR A 1 206 ? 5.392 -1.424 -7.482 1.00 92.31 206 TYR A CA 1
ATOM 1657 C C . TYR A 1 206 ? 5.250 -2.343 -6.281 1.00 92.31 206 TYR A C 1
ATOM 1659 O O . TYR A 1 206 ? 4.182 -2.405 -5.666 1.00 92.31 206 TYR A O 1
ATOM 1667 N N . GLU A 1 207 ? 6.319 -3.049 -5.948 1.00 90.94 207 GLU A N 1
ATOM 1668 C CA . GLU A 1 207 ? 6.388 -3.891 -4.761 1.00 90.94 207 GLU A CA 1
ATOM 1669 C C . GLU A 1 207 ? 7.772 -3.839 -4.124 1.00 90.94 207 GLU A C 1
ATOM 1671 O O . GLU A 1 207 ? 8.737 -3.406 -4.751 1.00 90.94 207 GLU A O 1
ATOM 1676 N N . HIS A 1 208 ? 7.848 -4.284 -2.871 1.00 88.06 208 HIS A N 1
ATOM 1677 C CA . HIS A 1 208 ? 9.080 -4.312 -2.083 1.00 88.06 208 HIS A CA 1
ATOM 1678 C C . HIS A 1 208 ? 9.856 -2.974 -2.093 1.00 88.06 208 HIS A C 1
ATOM 1680 O O . HIS A 1 208 ? 11.023 -2.959 -2.479 1.00 88.06 208 HIS A O 1
ATOM 1686 N N . PRO A 1 209 ? 9.241 -1.844 -1.666 1.00 92.62 209 PRO A N 1
ATOM 1687 C CA . PRO A 1 209 ? 7.872 -1.669 -1.153 1.00 92.62 209 PRO A CA 1
ATOM 1688 C C . PRO A 1 209 ? 6.859 -1.155 -2.203 1.00 92.62 209 PRO A C 1
ATOM 1690 O O . PRO A 1 209 ? 7.244 -0.664 -3.267 1.00 92.62 209 PRO A O 1
ATOM 1693 N N . PRO A 1 210 ? 5.538 -1.219 -1.925 1.00 93.38 210 PRO A N 1
ATOM 1694 C CA . PRO A 1 210 ? 4.499 -0.751 -2.844 1.00 93.38 210 PRO A CA 1
ATOM 1695 C C . PRO A 1 210 ? 4.348 0.781 -2.839 1.00 93.38 210 PRO A C 1
ATOM 1697 O O . PRO A 1 210 ? 3.338 1.317 -2.384 1.00 93.38 210 PRO A O 1
ATOM 1700 N N . VAL A 1 211 ? 5.342 1.497 -3.376 1.00 93.62 211 VAL A N 1
ATOM 1701 C CA . VAL A 1 211 ? 5.469 2.970 -3.277 1.00 93.62 211 VAL A CA 1
ATOM 1702 C C . VAL A 1 211 ? 4.274 3.762 -3.826 1.00 93.62 211 VAL A C 1
ATOM 1704 O O . VAL A 1 211 ? 3.995 4.866 -3.365 1.00 93.62 211 VAL A O 1
ATOM 1707 N N . GLN A 1 212 ? 3.506 3.198 -4.765 1.00 91.75 212 GLN A N 1
ATOM 1708 C CA . GLN A 1 212 ? 2.266 3.811 -5.266 1.00 91.75 212 GLN A CA 1
ATOM 1709 C C . GLN A 1 212 ? 1.172 3.930 -4.197 1.00 91.75 212 GLN A C 1
ATOM 1711 O O . GLN A 1 212 ? 0.305 4.794 -4.298 1.00 91.75 212 GLN A O 1
ATOM 1716 N N . GLN A 1 213 ? 1.199 3.055 -3.192 1.00 93.62 213 GLN A N 1
ATOM 1717 C CA . GLN A 1 213 ? 0.202 2.985 -2.122 1.00 93.62 213 GLN A CA 1
ATOM 1718 C C . GLN A 1 213 ? 0.609 3.801 -0.891 1.00 93.62 213 GLN A C 1
ATOM 1720 O O . GLN A 1 213 ? -0.136 3.849 0.087 1.00 93.62 213 GLN A O 1
ATOM 1725 N N . TRP A 1 214 ? 1.776 4.450 -0.923 1.00 94.19 214 TRP A N 1
ATOM 1726 C CA . TRP A 1 214 ? 2.239 5.280 0.177 1.00 94.19 214 TRP A CA 1
ATOM 1727 C C . TRP A 1 214 ? 1.284 6.443 0.451 1.00 94.19 214 TRP A C 1
ATOM 1729 O O . TRP A 1 214 ? 0.932 7.234 -0.429 1.00 94.19 214 TRP A O 1
ATOM 1739 N N . VAL A 1 215 ? 0.888 6.547 1.715 1.00 92.94 215 VAL A N 1
ATOM 1740 C CA . VAL A 1 215 ? 0.105 7.663 2.251 1.00 92.94 215 VAL A CA 1
ATOM 1741 C C . VAL A 1 215 ? 0.985 8.911 2.403 1.00 92.94 215 VAL A C 1
ATOM 1743 O O . VAL A 1 215 ? 2.214 8.781 2.391 1.00 92.94 215 VAL A O 1
ATOM 1746 N N . PRO A 1 216 ? 0.400 10.119 2.538 1.00 92.44 216 PRO A N 1
ATOM 1747 C CA . PRO A 1 216 ? 1.166 11.356 2.636 1.00 92.44 216 PRO A CA 1
ATOM 1748 C C . PRO A 1 216 ? 2.299 11.280 3.656 1.00 92.44 216 PRO A C 1
ATOM 1750 O O . PRO A 1 216 ? 3.416 11.651 3.328 1.00 92.44 216 PRO A O 1
ATOM 1753 N N . GLU A 1 217 ? 2.069 10.733 4.847 1.00 92.44 217 GLU A N 1
ATOM 1754 C CA . GLU A 1 217 ? 3.093 10.631 5.895 1.00 92.44 217 GLU A CA 1
ATOM 1755 C C . GLU A 1 217 ? 4.356 9.890 5.446 1.00 92.44 217 GLU A C 1
ATOM 1757 O O . GLU A 1 217 ? 5.457 10.300 5.791 1.00 92.44 217 GLU A O 1
ATOM 1762 N N . ILE A 1 218 ? 4.207 8.853 4.621 1.00 95.12 218 ILE A N 1
ATOM 1763 C CA . ILE A 1 218 ? 5.334 8.078 4.090 1.00 95.12 218 ILE A CA 1
ATOM 1764 C C . ILE A 1 218 ? 5.980 8.793 2.910 1.00 95.12 218 ILE A C 1
ATOM 1766 O O . ILE A 1 218 ? 7.200 8.798 2.782 1.00 95.12 218 ILE A O 1
ATOM 1770 N N . LYS A 1 219 ? 5.182 9.471 2.078 1.00 94.25 219 LYS A N 1
ATOM 1771 C CA . LYS A 1 219 ? 5.703 10.296 0.981 1.00 94.25 219 LYS A CA 1
ATOM 1772 C C . LYS A 1 219 ? 6.590 11.440 1.480 1.00 94.25 219 LYS A C 1
ATOM 1774 O O . LYS A 1 219 ? 7.555 11.763 0.801 1.00 94.25 219 LYS A O 1
ATOM 1779 N N . HIS A 1 220 ? 6.314 12.005 2.658 1.00 93.31 220 HIS A N 1
ATOM 1780 C CA . HIS A 1 220 ? 7.165 13.039 3.268 1.00 93.31 220 HIS A CA 1
ATOM 1781 C C . HIS A 1 220 ? 8.549 12.526 3.687 1.00 93.31 220 HIS A C 1
ATOM 1783 O O . HIS A 1 220 ? 9.437 13.336 3.922 1.00 93.31 220 HIS A O 1
ATOM 1789 N N . LEU A 1 221 ? 8.747 11.206 3.767 1.00 95.12 221 LEU A N 1
ATOM 1790 C CA . LEU A 1 221 ? 10.062 10.617 4.024 1.00 95.12 221 LEU A CA 1
ATOM 1791 C C . LEU A 1 221 ? 10.938 10.594 2.768 1.00 95.12 221 LEU A C 1
ATOM 1793 O O . LEU A 1 221 ? 12.137 10.358 2.872 1.00 95.12 221 LEU A O 1
ATOM 1797 N N . VAL A 1 222 ? 10.362 10.804 1.579 1.00 95.31 222 VAL A N 1
ATOM 1798 C CA . VAL A 1 222 ? 11.135 10.889 0.339 1.00 95.31 222 VAL A CA 1
ATOM 1799 C C . VAL A 1 222 ? 11.830 12.242 0.295 1.00 95.31 222 VAL A C 1
ATOM 1801 O O . VAL A 1 222 ? 11.179 13.284 0.232 1.00 95.31 222 VAL A O 1
ATOM 1804 N N . ALA A 1 223 ? 13.158 12.218 0.298 1.00 92.75 223 ALA A N 1
ATOM 1805 C CA . ALA A 1 223 ? 13.987 13.413 0.240 1.00 92.75 223 ALA A CA 1
ATOM 1806 C C . ALA A 1 223 ? 14.509 13.652 -1.183 1.00 92.75 223 ALA A C 1
ATOM 1808 O O . ALA A 1 223 ? 14.649 12.722 -1.979 1.00 92.75 223 ALA A O 1
ATOM 1809 N N . ALA A 1 224 ? 14.834 14.902 -1.511 1.00 92.25 224 ALA A N 1
ATOM 1810 C CA . ALA A 1 224 ? 15.683 15.182 -2.665 1.00 92.25 224 ALA A CA 1
ATOM 1811 C C . ALA A 1 224 ? 17.137 14.796 -2.343 1.00 92.25 224 ALA A C 1
ATOM 1813 O O . ALA A 1 224 ? 17.558 14.824 -1.188 1.00 92.25 224 ALA A O 1
ATOM 1814 N N . SER A 1 225 ? 17.926 14.440 -3.360 1.00 87.06 225 SER A N 1
ATOM 1815 C CA . SER A 1 225 ? 19.381 14.333 -3.184 1.00 87.06 225 SER A CA 1
ATOM 1816 C C . SER A 1 225 ? 19.996 15.722 -2.954 1.00 87.06 225 SER A C 1
ATOM 1818 O O . SER A 1 225 ? 19.378 16.738 -3.264 1.00 87.06 225 SER A O 1
ATOM 1820 N N . SER A 1 226 ? 21.204 15.781 -2.388 1.00 86.12 226 SER A N 1
ATOM 1821 C CA . SER A 1 226 ? 21.874 17.060 -2.110 1.00 86.12 226 SER A CA 1
ATOM 1822 C C . SER A 1 226 ? 22.022 17.899 -3.384 1.00 86.12 226 SER A C 1
ATOM 1824 O O . SER A 1 226 ? 22.572 17.420 -4.372 1.00 86.12 226 SER A O 1
ATOM 1826 N N . GLY A 1 227 ? 21.527 19.139 -3.350 1.00 90.69 227 GLY A N 1
ATOM 1827 C CA . GLY A 1 227 ? 21.520 20.056 -4.496 1.00 90.69 227 GLY A CA 1
ATOM 1828 C C . GLY A 1 227 ? 20.340 19.889 -5.462 1.00 90.69 227 GLY A C 1
ATOM 1829 O O . GLY A 1 227 ? 20.168 20.737 -6.335 1.00 90.69 227 GLY A O 1
ATOM 1830 N N . ASP A 1 228 ? 19.506 18.863 -5.279 1.00 92.75 228 ASP A N 1
ATOM 1831 C CA . ASP A 1 228 ? 18.325 18.607 -6.103 1.00 92.75 228 ASP A CA 1
ATOM 1832 C C . ASP A 1 228 ? 17.040 19.103 -5.419 1.00 92.75 228 ASP A C 1
ATOM 1834 O O . ASP A 1 228 ? 16.979 19.335 -4.210 1.00 92.75 228 ASP A O 1
ATOM 1838 N N . VAL A 1 229 ? 15.964 19.195 -6.203 1.00 93.31 229 VAL A N 1
ATOM 1839 C CA . VAL A 1 229 ? 14.594 19.385 -5.710 1.00 93.31 229 VAL A CA 1
ATOM 1840 C C . VAL A 1 229 ? 13.689 18.281 -6.249 1.00 93.31 229 VAL A C 1
ATOM 1842 O O . VAL A 1 229 ? 13.893 17.779 -7.355 1.00 93.31 229 VAL A O 1
ATOM 1845 N N . LEU A 1 230 ? 12.668 17.900 -5.478 1.00 90.94 230 LEU A N 1
ATOM 1846 C CA . LEU A 1 230 ? 11.622 17.005 -5.967 1.00 90.94 230 LEU A CA 1
ATOM 1847 C C . LEU A 1 230 ? 10.598 17.809 -6.770 1.00 90.94 230 LEU A C 1
ATOM 1849 O O . LEU A 1 230 ? 10.041 18.789 -6.281 1.00 90.94 230 LEU A O 1
ATOM 1853 N N . ILE A 1 231 ? 10.326 17.360 -7.993 1.00 91.56 231 ILE A N 1
ATOM 1854 C CA . ILE A 1 231 ? 9.276 17.908 -8.852 1.00 91.56 231 ILE A CA 1
ATOM 1855 C C . ILE A 1 231 ? 8.188 16.847 -8.972 1.00 91.56 231 ILE A C 1
ATOM 1857 O O . ILE A 1 231 ? 8.473 15.690 -9.279 1.00 91.56 231 ILE A O 1
ATOM 1861 N N . SER A 1 232 ? 6.939 17.245 -8.736 1.00 87.19 232 SER A N 1
ATOM 1862 C CA . SER A 1 232 ? 5.775 16.385 -8.946 1.00 87.19 232 SER A CA 1
ATOM 1863 C C . SER A 1 232 ? 4.862 16.992 -10.002 1.00 87.19 232 SER A C 1
ATOM 1865 O O . SER A 1 232 ? 4.658 18.205 -10.034 1.00 87.19 232 SER A O 1
ATOM 1867 N N . GLY A 1 233 ? 4.337 16.138 -10.873 1.00 87.69 233 GLY A N 1
ATOM 1868 C CA . GLY A 1 233 ? 3.319 16.478 -11.854 1.00 87.69 233 GLY A CA 1
ATOM 1869 C C . GLY A 1 233 ? 2.273 15.376 -11.854 1.00 87.69 233 GLY A C 1
ATOM 1870 O O . GLY A 1 233 ? 2.624 14.197 -11.823 1.00 87.69 233 GLY A O 1
ATOM 1871 N N . ASP A 1 234 ? 1.004 15.763 -11.852 1.00 85.31 234 ASP A N 1
ATOM 1872 C CA . ASP A 1 234 ? -0.120 14.835 -11.890 1.00 85.31 234 ASP A CA 1
ATOM 1873 C C . ASP A 1 234 ? -1.172 15.334 -12.880 1.00 85.31 234 ASP A C 1
ATOM 1875 O O . ASP A 1 234 ? -1.338 16.538 -13.100 1.00 85.31 234 ASP A O 1
ATOM 1879 N N . TYR A 1 235 ? -1.892 14.395 -13.479 1.00 83.19 235 TYR A N 1
ATOM 1880 C CA . TYR A 1 235 ? -2.968 14.695 -14.400 1.00 83.19 235 TYR A CA 1
ATOM 1881 C C . TYR A 1 235 ? -4.277 14.891 -13.634 1.00 83.19 235 TYR A C 1
ATOM 1883 O O . TYR A 1 235 ? -4.971 13.942 -13.271 1.00 83.19 235 TYR A O 1
ATOM 1891 N N . SER A 1 236 ? -4.670 16.153 -13.464 1.00 80.75 236 SER A N 1
ATOM 1892 C CA . SER A 1 236 ? -5.938 16.562 -12.853 1.00 80.75 236 SER A CA 1
ATOM 1893 C C . SER A 1 236 ? -7.157 15.836 -13.443 1.00 80.75 236 SER A C 1
ATOM 1895 O O . SER A 1 236 ? -7.627 16.182 -14.529 1.00 80.75 236 SER A O 1
ATOM 1897 N N . ALA A 1 237 ? -7.691 14.868 -12.694 1.00 81.44 237 ALA A N 1
ATOM 1898 C CA . ALA A 1 237 ? -8.878 14.080 -13.036 1.00 81.44 237 ALA A CA 1
ATOM 1899 C C . ALA A 1 237 ? -8.819 13.391 -14.416 1.00 81.44 237 ALA A C 1
ATOM 1901 O O . ALA A 1 237 ? -9.818 13.360 -15.138 1.00 81.44 237 ALA A O 1
ATOM 1902 N N . LEU A 1 238 ? -7.663 12.819 -14.778 1.00 85.12 238 LEU A N 1
ATOM 1903 C CA . LEU A 1 238 ? -7.460 12.141 -16.066 1.00 85.12 238 LEU A CA 1
ATOM 1904 C C . LEU A 1 238 ? -8.568 11.134 -16.405 1.00 85.12 238 LEU A C 1
ATOM 1906 O O . LEU A 1 238 ? -9.115 11.168 -17.503 1.00 85.12 238 LEU A O 1
ATOM 1910 N N . GLU A 1 239 ? -8.929 10.264 -15.458 1.00 86.06 239 GLU A N 1
ATOM 1911 C CA . GLU A 1 239 ? -9.933 9.215 -15.681 1.00 86.06 239 GLU A CA 1
ATOM 1912 C C . GLU A 1 239 ? -11.309 9.792 -16.026 1.00 86.06 239 GLU A C 1
ATOM 1914 O O . GLU A 1 239 ? -11.960 9.322 -16.956 1.00 86.06 239 GLU A O 1
ATOM 1919 N N . ALA A 1 240 ? -11.731 10.849 -15.330 1.00 83.81 240 ALA A N 1
ATOM 1920 C CA . ALA A 1 240 ? -13.007 11.505 -15.592 1.00 83.81 240 ALA A CA 1
ATOM 1921 C C . ALA A 1 240 ? -13.005 12.236 -16.945 1.00 83.81 240 ALA A C 1
ATOM 1923 O O . ALA A 1 240 ? -14.014 12.220 -17.650 1.00 83.81 240 ALA A O 1
ATOM 1924 N N . ARG A 1 241 ? -11.871 12.820 -17.357 1.00 84.75 241 ARG A N 1
ATOM 1925 C CA . ARG A 1 241 ? -11.721 13.427 -18.693 1.00 84.75 241 ARG A CA 1
ATOM 1926 C C . ARG A 1 241 ? -11.822 12.383 -19.801 1.00 84.75 241 ARG A C 1
ATOM 1928 O O . ARG A 1 241 ? -12.559 12.592 -20.760 1.00 84.75 241 ARG A O 1
ATOM 1935 N N . ILE A 1 242 ? -11.127 11.253 -19.644 1.00 86.31 242 ILE A N 1
ATOM 1936 C CA . ILE A 1 242 ? -11.206 10.125 -20.581 1.00 86.31 242 ILE A CA 1
ATOM 1937 C C . ILE A 1 242 ? -12.642 9.598 -20.640 1.00 86.31 242 ILE A C 1
ATOM 1939 O O . ILE A 1 242 ? -13.175 9.416 -21.728 1.00 86.31 242 ILE A O 1
ATOM 1943 N N . PHE A 1 243 ? -13.293 9.403 -19.491 1.00 87.50 243 PHE A N 1
ATOM 1944 C CA . PHE A 1 243 ? -14.675 8.931 -19.439 1.00 87.50 243 PHE A CA 1
ATOM 1945 C C . PHE A 1 243 ? -15.639 9.877 -20.161 1.00 87.50 243 PHE A C 1
ATOM 1947 O O . PHE A 1 243 ? -16.416 9.425 -20.994 1.00 87.50 243 PHE A O 1
ATOM 1954 N N . SER A 1 244 ? -15.551 11.183 -19.896 1.00 86.12 244 SER A N 1
ATOM 1955 C CA . SER A 1 244 ? -16.417 12.193 -20.528 1.00 86.12 244 SER A CA 1
ATOM 1956 C C . SER A 1 244 ? -16.235 12.216 -22.046 1.00 86.12 244 SER A C 1
ATOM 1958 O O . SER A 1 244 ? -17.208 12.253 -22.794 1.00 86.12 244 SER A O 1
ATOM 1960 N N . TYR A 1 245 ? -14.983 12.106 -22.502 1.00 85.75 245 TYR A N 1
ATOM 1961 C CA . TYR A 1 245 ? -14.659 11.999 -23.921 1.00 85.75 245 TYR A CA 1
ATOM 1962 C C . TYR A 1 245 ? -15.254 10.736 -24.559 1.00 85.75 245 TYR A C 1
ATOM 1964 O O . TYR A 1 245 ? -15.902 10.816 -25.599 1.00 85.75 245 TYR A O 1
ATOM 1972 N N . LEU A 1 246 ? -15.074 9.572 -23.925 1.00 88.00 246 LEU A N 1
ATOM 1973 C CA . LEU A 1 246 ? -15.606 8.300 -24.422 1.00 88.00 246 LEU A CA 1
ATOM 1974 C C . LEU A 1 246 ? -17.140 8.250 -24.397 1.00 88.00 246 LEU A C 1
ATOM 1976 O O . LEU A 1 246 ? -17.737 7.592 -25.245 1.00 88.00 246 LEU A O 1
ATOM 1980 N N . ALA A 1 247 ? -17.773 8.945 -23.451 1.00 89.75 247 ALA A N 1
ATOM 1981 C CA . ALA A 1 247 ? -19.224 9.082 -23.372 1.00 89.75 247 ALA A CA 1
ATOM 1982 C C . ALA A 1 247 ? -19.801 10.015 -24.454 1.00 89.75 247 ALA A C 1
ATOM 1984 O O . ALA A 1 247 ? -21.006 9.989 -24.688 1.00 89.75 247 ALA A O 1
ATOM 1985 N N . GLY A 1 248 ? -18.962 10.823 -25.116 1.00 87.31 248 GLY A N 1
ATOM 1986 C CA . GLY A 1 248 ? -19.399 11.807 -26.108 1.00 87.31 248 GLY A CA 1
ATOM 1987 C C . GLY A 1 248 ? -20.143 13.004 -25.508 1.00 87.31 248 GLY A C 1
ATOM 1988 O O . GLY A 1 248 ? -20.812 13.727 -26.242 1.00 87.31 248 GLY A O 1
ATOM 1989 N N . ASP A 1 249 ? -20.040 13.216 -24.194 1.00 85.56 249 ASP A N 1
ATOM 1990 C CA . ASP A 1 249 ? -20.694 14.323 -23.502 1.00 85.56 249 ASP A CA 1
ATOM 1991 C C . ASP A 1 249 ? -19.790 15.560 -23.545 1.00 85.56 249 ASP A C 1
ATOM 1993 O O . ASP A 1 249 ? -18.860 15.721 -22.745 1.00 85.56 249 ASP A O 1
ATOM 1997 N N . SER A 1 250 ? -20.032 16.418 -24.538 1.00 82.38 250 SER A N 1
ATOM 1998 C CA . SER A 1 250 ? -19.254 17.639 -24.744 1.00 82.38 250 SER A CA 1
ATOM 1999 C C . SER A 1 250 ? -19.405 18.631 -23.595 1.00 82.38 250 SER A C 1
ATOM 2001 O O . SER A 1 250 ? -18.436 19.314 -23.278 1.00 82.38 250 SER A O 1
ATOM 2003 N N . GLU A 1 251 ? -20.570 18.692 -22.944 1.00 82.75 251 GLU A N 1
ATOM 2004 C CA . GLU A 1 251 ? -20.809 19.617 -21.832 1.00 82.75 251 GLU A CA 1
ATOM 2005 C C . GLU A 1 251 ? -20.006 19.201 -20.599 1.00 82.75 251 GLU A C 1
ATOM 2007 O O . GLU A 1 251 ? -19.290 20.022 -20.020 1.00 82.75 251 GLU A O 1
ATOM 2012 N N . ILE A 1 252 ? -20.041 17.914 -20.231 1.00 80.06 252 ILE A N 1
ATOM 2013 C CA . ILE A 1 252 ? -19.227 17.392 -19.127 1.00 80.06 252 ILE A CA 1
ATOM 2014 C C . ILE A 1 252 ? -17.741 17.493 -19.478 1.00 80.06 252 ILE A C 1
ATOM 2016 O O . ILE A 1 252 ? -16.939 17.886 -18.632 1.00 80.06 252 ILE A O 1
ATOM 2020 N N . PHE A 1 253 ? -17.341 17.188 -20.713 1.00 79.44 253 PHE A N 1
ATOM 2021 C CA . PHE A 1 253 ? -15.942 17.303 -21.122 1.00 79.44 253 PHE A CA 1
ATOM 2022 C C . PHE A 1 253 ? -15.426 18.751 -21.040 1.00 79.44 253 PHE A C 1
ATOM 2024 O O . PHE A 1 253 ? -14.345 18.989 -20.492 1.00 79.44 253 PHE A O 1
ATOM 2031 N N . GLU A 1 254 ? -16.196 19.729 -21.524 1.00 80.69 254 GLU A N 1
ATOM 2032 C CA . GLU A 1 254 ? -15.868 21.154 -21.399 1.00 80.69 254 GLU A CA 1
ATOM 2033 C C . GLU A 1 254 ? -15.829 21.598 -19.938 1.00 80.69 254 GLU A C 1
ATOM 2035 O O . GLU A 1 254 ? -14.862 22.241 -19.521 1.00 80.69 254 GLU A O 1
ATOM 2040 N N . PHE A 1 255 ? -16.813 21.188 -19.135 1.00 80.62 255 PHE A N 1
ATOM 2041 C CA . PHE A 1 255 ? -16.837 21.454 -17.702 1.00 80.62 255 PHE A CA 1
ATOM 2042 C C . PHE A 1 255 ? -15.585 20.909 -17.005 1.00 80.62 255 PHE A C 1
ATOM 2044 O O . PHE A 1 255 ? -14.911 21.645 -16.286 1.00 80.62 255 PHE A O 1
ATOM 2051 N N . MET A 1 256 ? -15.212 19.652 -17.259 1.00 76.88 256 MET A N 1
ATOM 2052 C CA . MET A 1 256 ? -14.018 19.026 -16.681 1.00 76.88 256 MET A CA 1
ATOM 2053 C C . MET A 1 256 ? -12.726 19.741 -17.099 1.00 76.88 256 MET A C 1
ATOM 2055 O O . MET A 1 256 ? -11.766 19.794 -16.324 1.00 76.88 256 MET A O 1
ATOM 2059 N N . ASN A 1 257 ? -12.692 20.319 -18.303 1.00 71.62 257 ASN A N 1
ATOM 2060 C CA . ASN A 1 257 ? -11.560 21.111 -18.775 1.00 71.62 257 ASN A CA 1
ATOM 2061 C C . ASN A 1 257 ? -11.500 22.503 -18.132 1.00 71.62 257 ASN A C 1
ATOM 2063 O O . ASN A 1 257 ? -10.400 22.967 -17.844 1.00 71.62 257 ASN A O 1
ATOM 2067 N N . GLN A 1 258 ? -12.641 23.143 -17.868 1.00 72.44 258 GLN A N 1
ATOM 2068 C CA . GLN A 1 258 ? -12.709 24.482 -17.276 1.00 72.44 258 GLN A CA 1
ATOM 2069 C C . GLN A 1 258 ? -12.584 24.450 -15.745 1.00 72.44 258 GLN A C 1
ATOM 2071 O O . GLN A 1 258 ? -11.684 25.079 -15.189 1.00 72.44 258 GLN A O 1
ATOM 2076 N N . ALA A 1 259 ? -13.419 23.670 -15.055 1.00 62.62 259 ALA A N 1
ATOM 2077 C CA . ALA A 1 259 ? -13.542 23.648 -13.592 1.00 62.62 259 ALA A CA 1
ATOM 2078 C C . ALA A 1 259 ? -12.259 23.224 -12.854 1.00 62.62 259 ALA A C 1
ATOM 2080 O O . ALA A 1 259 ? -12.076 23.540 -11.682 1.00 62.62 259 ALA A O 1
ATOM 2081 N N . MET A 1 260 ? -11.353 22.520 -13.535 1.00 58.50 260 MET A N 1
ATOM 2082 C CA . MET A 1 260 ? -10.108 22.009 -12.951 1.00 58.50 260 MET A CA 1
ATOM 2083 C C . MET A 1 260 ? -8.879 22.881 -13.270 1.00 58.50 260 MET A C 1
ATOM 2085 O O . MET A 1 260 ? -7.785 22.559 -12.814 1.00 58.50 260 MET A O 1
ATOM 2089 N N . THR A 1 261 ? -9.025 23.978 -14.030 1.00 54.34 261 THR A N 1
ATOM 2090 C CA . THR A 1 261 ? -7.928 24.949 -14.262 1.00 54.34 261 THR A CA 1
ATOM 2091 C C . THR A 1 261 ? -7.766 25.967 -13.133 1.00 54.34 261 THR A C 1
ATOM 2093 O O . THR A 1 261 ? -6.714 26.588 -13.019 1.00 54.34 261 THR A O 1
ATOM 2096 N N . SER A 1 262 ? -8.751 26.100 -12.240 1.00 47.25 262 SER A N 1
ATOM 2097 C CA . SER A 1 262 ? -8.673 26.990 -11.074 1.00 47.25 262 SER A CA 1
ATOM 2098 C C . SER A 1 262 ? -7.916 26.398 -9.873 1.00 47.25 262 SER A C 1
ATOM 2100 O O . SER A 1 262 ? -7.769 27.082 -8.863 1.00 47.25 262 SER A O 1
ATOM 2102 N N . THR A 1 263 ? -7.433 25.149 -9.948 1.00 43.34 263 THR A N 1
ATOM 2103 C CA . THR A 1 263 ? -6.758 24.444 -8.833 1.00 43.34 263 THR A CA 1
ATOM 2104 C C . THR A 1 263 ? -5.453 23.718 -9.211 1.00 43.34 263 THR A C 1
ATOM 2106 O O . THR A 1 263 ? -4.859 23.069 -8.352 1.00 43.34 263 THR A O 1
ATOM 2109 N N . GLY A 1 264 ? -4.953 23.835 -10.450 1.00 40.25 264 GLY A N 1
ATOM 2110 C CA . GLY A 1 264 ? -3.703 23.192 -10.890 1.00 40.25 264 GLY A CA 1
ATOM 2111 C C . GLY A 1 264 ? -3.287 23.548 -12.326 1.00 40.25 264 GLY A C 1
ATOM 2112 O O . GLY A 1 264 ? -4.080 24.098 -13.086 1.00 40.25 264 GLY A O 1
ATOM 2113 N N . ILE A 1 265 ? -2.025 23.257 -12.677 1.00 37.72 265 ILE A N 1
ATOM 2114 C CA . ILE A 1 265 ? -1.369 23.629 -13.950 1.00 37.72 265 ILE A CA 1
ATOM 2115 C C . ILE A 1 265 ? -2.197 23.136 -15.159 1.00 37.72 265 ILE A C 1
ATOM 2117 O O . ILE A 1 265 ? -2.448 21.933 -15.264 1.00 37.72 265 ILE A O 1
ATOM 2121 N N . PRO A 1 266 ? -2.597 24.013 -16.103 1.00 43.88 266 PRO A N 1
ATOM 2122 C CA . PRO A 1 266 ? -3.338 23.601 -17.290 1.00 43.88 266 PRO A CA 1
ATOM 2123 C C . PRO A 1 266 ? -2.437 22.786 -18.224 1.00 43.88 266 PRO A C 1
ATOM 2125 O O . PRO A 1 266 ? -1.413 23.280 -18.693 1.00 43.88 266 PRO A O 1
ATOM 2128 N N . TYR A 1 267 ? -2.835 21.558 -18.553 1.00 44.44 267 TYR A N 1
ATOM 2129 C CA . TYR A 1 267 ? -2.225 20.788 -19.637 1.00 44.44 267 TYR A CA 1
ATOM 2130 C C . TYR A 1 267 ? -3.242 20.560 -20.762 1.00 44.44 267 TYR A C 1
ATOM 2132 O O . TYR A 1 267 ? -4.406 20.233 -20.523 1.00 44.44 267 TYR A O 1
ATOM 2140 N N . LYS A 1 268 ? -2.795 20.751 -22.010 1.00 47.22 268 LYS A N 1
ATOM 2141 C CA . LYS A 1 268 ? -3.530 20.352 -23.217 1.00 47.22 268 LYS A CA 1
ATOM 2142 C C . LYS A 1 268 ? -3.242 18.874 -23.476 1.00 47.22 268 LYS A C 1
ATOM 2144 O O . LYS A 1 268 ? -2.082 18.501 -23.627 1.00 47.22 268 LYS A O 1
ATOM 2149 N N . ILE A 1 269 ? -4.283 18.047 -23.530 1.00 47.75 269 ILE A N 1
ATOM 2150 C CA . ILE A 1 269 ? -4.165 16.657 -23.981 1.00 47.75 269 ILE A CA 1
ATOM 2151 C C . ILE A 1 269 ? -4.184 16.669 -25.513 1.00 47.75 269 ILE A C 1
ATOM 2153 O O . ILE A 1 269 ? -5.117 17.204 -26.116 1.00 47.75 269 ILE A O 1
ATOM 2157 N N . TYR A 1 270 ? -3.157 16.090 -26.128 1.00 47.66 270 TYR A N 1
ATOM 2158 C CA . TYR A 1 270 ? -3.110 15.827 -27.564 1.00 47.66 270 TYR A CA 1
ATOM 2159 C C . TYR A 1 270 ? -3.374 14.341 -27.777 1.00 47.66 270 TYR A C 1
ATOM 2161 O O . TYR A 1 270 ? -2.777 13.511 -27.093 1.00 47.66 270 TYR A O 1
ATOM 2169 N N . LEU A 1 271 ? -4.266 14.007 -28.707 1.00 46.28 271 LEU A N 1
ATOM 2170 C CA . LEU A 1 271 ? -4.501 12.621 -29.110 1.00 46.28 271 LEU A CA 1
ATOM 2171 C C . LEU A 1 271 ? -3.947 12.402 -30.515 1.00 46.28 271 LEU A C 1
ATOM 2173 O O . LEU A 1 271 ? -4.170 13.217 -31.418 1.00 46.28 271 LEU A O 1
ATOM 2177 N N . GLU A 1 272 ? -3.226 11.297 -30.686 1.00 45.19 272 GLU A N 1
ATOM 2178 C CA . GLU A 1 272 ? -2.781 10.832 -31.993 1.00 45.19 272 GLU A CA 1
ATOM 2179 C C . GLU A 1 272 ? -3.977 10.220 -32.734 1.00 45.19 272 GLU A C 1
ATOM 2181 O O . GLU A 1 272 ? -4.602 9.267 -32.270 1.00 45.19 272 GLU A O 1
ATOM 2186 N N . LYS A 1 273 ? -4.333 10.799 -33.883 1.00 46.56 273 LYS A N 1
ATOM 2187 C CA . LYS A 1 273 ? -5.464 10.356 -34.720 1.00 46.56 273 LYS A CA 1
ATOM 2188 C C . LYS A 1 273 ? -5.012 9.472 -35.897 1.00 46.56 273 LYS A C 1
ATOM 2190 O O . LYS A 1 273 ? -5.818 9.122 -36.756 1.00 46.56 273 LYS A O 1
ATOM 2195 N N . GLY A 1 274 ? -3.721 9.143 -35.942 1.00 46.97 274 GLY A N 1
ATOM 2196 C CA . GLY A 1 274 ? -3.015 8.384 -36.977 1.00 46.97 274 GLY A CA 1
ATOM 2197 C C . GLY A 1 274 ? -1.507 8.674 -36.909 1.00 46.97 274 GLY A C 1
ATOM 2198 O O . GLY A 1 274 ? -1.142 9.653 -36.260 1.00 46.97 274 GLY A O 1
ATOM 2199 N N . PRO A 1 275 ? -0.638 7.888 -37.580 1.00 38.88 275 PRO A N 1
ATOM 2200 C CA . PRO A 1 275 ? 0.815 7.990 -37.431 1.00 38.88 275 PRO A CA 1
ATOM 2201 C C . PRO A 1 275 ? 1.326 9.421 -37.642 1.00 38.88 275 PRO A C 1
ATOM 2203 O O . PRO A 1 275 ? 1.220 9.969 -38.741 1.00 38.88 275 PRO A O 1
ATOM 2206 N N . GLY A 1 276 ? 1.849 10.038 -36.583 1.00 45.19 276 GLY A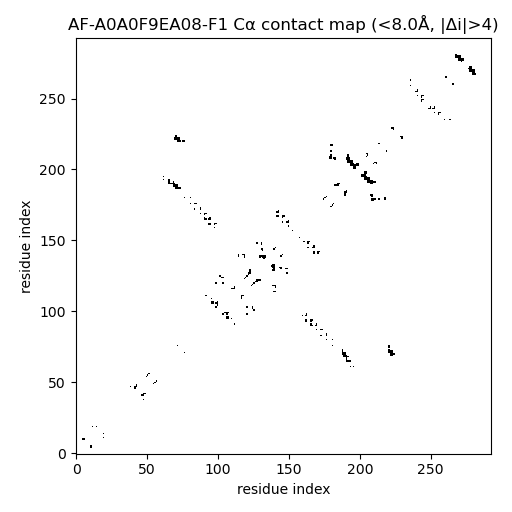 N 1
ATOM 2207 C CA . GLY A 1 276 ? 2.416 11.390 -36.616 1.00 45.19 276 GLY A CA 1
ATOM 2208 C C . GLY A 1 276 ? 1.395 12.531 -36.722 1.00 45.19 276 GLY A C 1
ATOM 2209 O O . GLY A 1 276 ? 1.787 13.676 -36.942 1.00 45.19 276 GLY A O 1
ATOM 2210 N N . THR A 1 277 ? 0.096 12.253 -36.565 1.00 38.03 277 THR A N 1
ATOM 2211 C CA . THR A 1 277 ? -0.970 13.267 -36.598 1.00 38.03 277 THR A CA 1
ATOM 2212 C C . THR A 1 277 ? -1.530 13.494 -35.200 1.00 38.03 277 THR A C 1
ATOM 2214 O O . THR A 1 277 ? -2.390 12.748 -34.732 1.00 38.03 277 THR A O 1
ATOM 2217 N N . PHE A 1 278 ? -1.077 14.563 -34.547 1.00 43.53 278 PHE A N 1
ATOM 2218 C CA . PHE A 1 278 ? -1.579 14.988 -33.242 1.00 43.53 278 PHE A CA 1
ATOM 2219 C C . PHE A 1 278 ? -2.632 16.077 -33.414 1.00 43.53 278 PHE A C 1
ATOM 2221 O O . PHE A 1 278 ? -2.377 17.105 -34.041 1.00 43.53 278 PHE A O 1
ATOM 2228 N N . VAL A 1 279 ? -3.815 15.873 -32.840 1.00 44.53 279 VAL A N 1
ATOM 2229 C CA . VAL A 1 279 ? -4.861 16.899 -32.825 1.00 44.53 279 VAL A CA 1
ATOM 2230 C C . VAL A 1 279 ? -4.868 17.572 -31.456 1.00 44.53 279 VAL A C 1
ATOM 2232 O O . VAL A 1 279 ? -5.081 16.923 -30.431 1.00 44.53 279 VAL A O 1
ATOM 2235 N N . SER A 1 280 ? -4.627 18.888 -31.447 1.00 43.00 280 SER A N 1
ATOM 2236 C CA . SER A 1 280 ? -4.930 19.754 -30.302 1.00 43.00 280 SER A CA 1
ATOM 2237 C C . SER A 1 280 ? -6.442 19.793 -30.118 1.00 43.00 280 SER A C 1
ATOM 2239 O O . SER A 1 280 ? -7.149 20.194 -31.037 1.00 43.00 280 SER A O 1
ATOM 2241 N N . LEU A 1 281 ? -6.952 19.444 -28.937 1.00 51.44 281 LEU A N 1
ATOM 2242 C CA . LEU A 1 281 ? -8.387 19.552 -28.632 1.00 51.44 281 LEU A CA 1
ATOM 2243 C C . LEU A 1 281 ? -8.852 21.000 -28.363 1.00 51.44 281 LEU A C 1
ATOM 2245 O O . LEU A 1 281 ? -9.983 21.209 -27.939 1.00 51.44 281 LEU A O 1
ATOM 2249 N N . ILE A 1 282 ? -7.997 22.003 -28.603 1.00 41.31 282 ILE A N 1
ATOM 2250 C CA . ILE A 1 282 ? -8.344 23.427 -28.494 1.00 41.31 282 ILE A CA 1
ATOM 2251 C C . ILE A 1 282 ? -8.060 24.116 -29.833 1.00 41.31 282 ILE A C 1
ATOM 2253 O O . ILE A 1 282 ? -6.889 24.306 -30.177 1.00 41.31 282 ILE A O 1
ATOM 2257 N N . ASP A 1 283 ? -9.120 24.511 -30.546 1.00 36.22 283 ASP A N 1
ATOM 2258 C CA . ASP A 1 283 ? -9.087 25.588 -31.541 1.00 36.22 283 ASP A CA 1
ATOM 2259 C C . ASP A 1 283 ? -9.252 26.907 -30.777 1.00 36.22 283 ASP A C 1
ATOM 2261 O O . ASP A 1 283 ? -10.345 27.280 -30.351 1.00 36.22 283 ASP A O 1
ATOM 2265 N N . SER A 1 284 ? -8.137 27.577 -30.494 1.00 42.62 284 SER A N 1
ATOM 2266 C CA . SER A 1 284 ? -8.157 28.9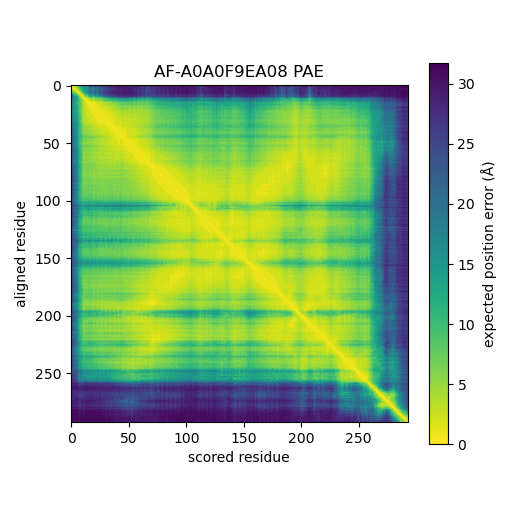19 -29.919 1.00 42.62 284 SER A CA 1
ATOM 2267 C C . SER A 1 284 ? -8.206 29.948 -31.043 1.00 42.62 284 SER A C 1
ATOM 2269 O O . SER A 1 284 ? -7.259 30.712 -31.228 1.00 42.62 284 SER A O 1
ATOM 2271 N N . SER A 1 285 ? -9.303 29.974 -31.791 1.00 27.55 285 SER A N 1
ATOM 2272 C CA . SER A 1 285 ? -9.688 31.186 -32.505 1.00 27.55 285 SER A CA 1
ATOM 2273 C C . SER A 1 285 ? -10.295 32.143 -31.471 1.00 27.55 285 SER A C 1
ATOM 2275 O O . SER A 1 285 ? -11.281 31.781 -30.820 1.00 27.55 285 SER A O 1
ATOM 2277 N N . PRO A 1 286 ? -9.713 33.333 -31.228 1.00 31.83 286 PRO A N 1
ATOM 2278 C CA . PRO A 1 286 ? -10.285 34.276 -30.279 1.00 31.83 286 PRO A CA 1
ATOM 2279 C C . PRO A 1 286 ? -11.670 34.689 -30.783 1.00 31.83 286 PRO A C 1
ATOM 2281 O O . PRO A 1 286 ? -11.798 35.236 -31.877 1.00 31.83 286 PRO A O 1
ATOM 2284 N N . LYS A 1 287 ? -12.718 34.437 -29.987 1.00 36.06 287 LYS A N 1
ATOM 2285 C CA . LYS A 1 287 ? -14.010 35.100 -30.184 1.00 36.06 287 LYS A CA 1
ATOM 2286 C C . LYS A 1 287 ? -13.770 36.592 -29.969 1.00 36.06 287 LYS A C 1
ATOM 2288 O O . LYS A 1 287 ? -13.659 37.047 -28.834 1.00 36.06 287 LYS A O 1
ATOM 2293 N N . THR A 1 288 ? -13.639 37.340 -31.058 1.00 32.72 288 THR A N 1
ATOM 2294 C CA . THR A 1 288 ? -13.692 38.797 -31.053 1.00 32.72 288 THR A CA 1
ATOM 2295 C C . THR A 1 288 ? -15.059 39.209 -30.516 1.00 32.72 288 THR A C 1
ATOM 2297 O O . THR A 1 288 ? -16.076 39.109 -31.198 1.00 32.72 288 THR A O 1
ATOM 2300 N N . SER A 1 289 ? -15.104 39.645 -29.258 1.00 34.97 289 SER A N 1
ATOM 2301 C CA . SER A 1 289 ? -16.235 40.412 -28.756 1.00 34.97 289 SER A CA 1
ATOM 2302 C C . SER A 1 289 ? -16.187 41.775 -29.442 1.00 34.97 289 SER A C 1
ATOM 2304 O O . SER A 1 289 ? -15.399 42.640 -29.061 1.00 34.97 289 SER A O 1
ATOM 2306 N N . ALA A 1 290 ? -16.987 41.944 -30.491 1.00 31.05 290 ALA A N 1
ATOM 2307 C CA . ALA A 1 290 ? -17.313 43.260 -31.009 1.00 31.05 290 ALA A CA 1
ATOM 2308 C C . ALA A 1 290 ? -18.112 43.999 -29.927 1.00 31.05 290 ALA A C 1
ATOM 2310 O O . ALA A 1 290 ? -19.254 43.645 -29.639 1.00 31.05 290 ALA A O 1
ATOM 2311 N N . SER A 1 291 ? -17.480 44.981 -29.293 1.00 35.34 291 SER A N 1
ATOM 2312 C CA . SER A 1 291 ? -18.166 46.017 -28.533 1.00 35.34 291 SER A CA 1
ATOM 2313 C C . SER A 1 291 ? -18.225 47.271 -29.396 1.00 35.34 291 SER A C 1
ATOM 2315 O O . SER A 1 291 ? -17.185 47.874 -29.642 1.00 35.34 291 SER A O 1
ATOM 2317 N N . GLU A 1 292 ? -19.424 47.651 -29.819 1.00 28.38 292 GLU A N 1
ATOM 2318 C CA . GLU A 1 292 ? -19.805 49.028 -30.149 1.00 28.38 292 GLU A CA 1
ATOM 2319 C C . GLU A 1 292 ? -21.311 49.195 -29.878 1.00 28.38 292 GLU A C 1
ATOM 2321 O O . GLU A 1 292 ? -22.051 48.211 -30.017 1.00 28.38 292 GLU A O 1
ATOM 2326 N N . PRO A 1 293 ? -21.800 50.413 -29.583 1.00 37.62 293 PRO A N 1
ATOM 2327 C CA . PRO A 1 293 ? -21.089 51.648 -29.224 1.00 37.62 293 PRO A CA 1
ATOM 2328 C C . PRO A 1 293 ? -21.129 51.963 -27.717 1.00 37.62 293 PRO A C 1
ATOM 2330 O O . PRO A 1 293 ? -22.136 51.631 -27.049 1.00 37.62 293 PRO A O 1
#

Organism: NCBI:txid412755

Secondary structure (DSSP, 8-state):
-------SS-TTTTS-HHHHHHHHHHHHHHHHHHHHHHHHHHHHTT-HHHIIIIIGGGHHHHHHHHHH-EEB-HHHHHHHHHHHHHHHHHHHHHHHHHHHHTT-TTGGG--TT-HHHHHIIIIIIS-PPP--B-TTSPBP-SHHHHHHHHHT--GGGGGGHHHHHHHHHHHHHHHIIIIII----BTTEE--EEESS--TTS--EEESS-GGG--HHHHTTBPPPTT--------TTHHHHHHHHHHT-HHHHHHHHHHTTTSS---PPEEESSTT-EEES------------